Protein AF-0000000071117337 (afdb_homodimer)

Solvent-accessible surface area (backbone atoms only — not comparable to full-atom values): 12769 Å² total; per-residue (Å²): 41,59,41,57,85,82,22,36,22,47,80,56,26,22,33,33,73,52,87,62,65,35,29,53,66,58,40,34,53,53,20,45,76,66,76,29,32,30,30,74,79,90,46,70,68,53,49,51,50,52,44,43,54,42,64,72,42,52,24,33,37,19,36,32,34,57,93,95,53,68,64,35,33,73,88,65,53,78,61,79,63,91,61,72,70,41,77,58,60,37,28,29,27,40,36,76,90,43,38,33,32,30,63,53,82,48,67,34,22,33,29,25,26,35,77,43,60,33,44,63,80,125,41,57,39,56,87,80,23,37,22,47,80,56,25,22,34,35,73,51,88,60,67,36,29,51,66,57,40,34,52,54,20,45,75,67,76,28,33,31,30,72,80,90,48,69,68,53,50,50,49,52,43,44,53,43,65,71,44,54,25,33,36,21,35,34,35,56,92,96,52,68,65,35,33,75,87,66,52,78,61,81,64,88,61,71,71,42,76,58,60,38,29,29,27,40,36,76,90,44,36,32,30,29,62,54,82,47,71,34,22,32,28,25,26,32,78,44,61,32,45,63,77,126

Secondary structure (DSSP, 8-state):
--PPTTEEEETTEEEEE-SS-B-HHHHHHHHHHTT-EE----SHHHHHHHHHHTTT--EEEEEE--TTS--EETTS-B---SSPEESSSSEEEEETTEEEEE-TTS-BEEEEEEE---B---/--PPTTEEEETTEEEEE-SS-B-HHHHHHHHHHTT-EE----SHHHHHHHHHHTTT--EEEEEE--TTS--EETTS-----SSPEESSSSEEEEETTEEEEE-TTS-BEEEEEEE---B---

Structure (mmCIF, N/CA/C/O backbone):
data_AF-0000000071117337-model_v1
#
loop_
_entity.id
_entity.type
_entity.pdbx_description
1 polymer 'C-type lectin domain family 2 member D-like'
#
loop_
_atom_site.group_PDB
_atom_site.id
_atom_site.type_symbol
_atom_site.label_atom_id
_atom_site.label_alt_id
_atom_site.label_comp_id
_atom_site.label_asym_id
_atom_site.label_entity_id
_atom_site.label_seq_id
_atom_site.pdbx_PDB_ins_code
_atom_site.Cartn_x
_atom_site.Cartn_y
_atom_site.Cartn_z
_atom_site.occupancy
_atom_site.B_iso_or_equiv
_atom_site.auth_seq_id
_atom_site.auth_comp_id
_atom_site.auth_asym_id
_atom_site.auth_atom_id
_atom_site.pdbx_PDB_model_num
ATOM 1 N N . MET A 1 1 ? 17.781 3.652 0.15 1 51.59 1 MET A N 1
ATOM 2 C CA . MET A 1 1 ? 17.219 2.514 0.865 1 51.59 1 MET A CA 1
ATOM 3 C C . MET A 1 1 ? 15.703 2.441 0.664 1 51.59 1 MET A C 1
ATOM 5 O O . MET A 1 1 ? 15.047 3.471 0.509 1 51.59 1 MET A O 1
ATOM 9 N N . SER A 1 2 ? 15.203 1.218 0.322 1 73.94 2 SER A N 1
ATOM 10 C CA . SER A 1 2 ? 13.789 0.881 0.4 1 73.94 2 SER A CA 1
ATOM 11 C C . SER A 1 2 ? 13.141 1.494 1.639 1 73.94 2 SER A C 1
ATOM 13 O O . SER A 1 2 ? 13.836 1.938 2.555 1 73.94 2 SER A O 1
ATOM 15 N N . CYS A 1 3 ? 11.906 1.82 1.639 1 88.5 3 CYS A N 1
ATOM 16 C CA . CYS A 1 3 ? 11.195 2.355 2.795 1 88.5 3 CYS A CA 1
ATOM 17 C C . CYS A 1 3 ? 11.414 1.478 4.023 1 88.5 3 CYS A C 1
ATOM 19 O O . CYS A 1 3 ? 11.547 0.258 3.904 1 88.5 3 CYS A O 1
ATOM 21 N N . LEU A 1 4 ? 11.703 2.119 5.156 1 88.38 4 LEU A N 1
ATOM 22 C CA . LEU A 1 4 ? 11.875 1.423 6.426 1 88.38 4 LEU A CA 1
ATOM 23 C C . LEU A 1 4 ? 10.719 0.458 6.676 1 88.38 4 LEU A C 1
ATOM 25 O O . LEU A 1 4 ? 9.641 0.613 6.102 1 88.38 4 LEU A O 1
ATOM 29 N N . ASP A 1 5 ? 11.031 -0.463 7.574 1 89.44 5 ASP A N 1
ATOM 30 C CA . ASP A 1 5 ? 9.977 -1.396 7.949 1 89.44 5 ASP A CA 1
ATOM 31 C C . ASP A 1 5 ? 8.727 -0.652 8.43 1 89.44 5 ASP A C 1
ATOM 33 O O . ASP A 1 5 ? 8.828 0.293 9.211 1 89.44 5 ASP A O 1
ATOM 37 N N . GLY A 1 6 ? 7.617 -1.046 7.898 1 92.31 6 GLY A N 1
ATOM 38 C CA . GLY A 1 6 ? 6.363 -0.433 8.297 1 92.31 6 GLY A CA 1
ATOM 39 C C . GLY A 1 6 ? 5.934 0.701 7.387 1 92.31 6 GLY A C 1
ATOM 40 O O . GLY A 1 6 ? 4.812 1.201 7.496 1 92.31 6 GLY A O 1
ATOM 41 N N . TRP A 1 7 ? 6.875 1.077 6.562 1 95.81 7 TRP A N 1
ATOM 42 C CA . TRP A 1 7 ? 6.57 2.105 5.574 1 95.81 7 TRP A CA 1
ATOM 43 C C . TRP A 1 7 ? 6.312 1.484 4.207 1 95.81 7 TRP A C 1
ATOM 45 O O . TRP A 1 7 ? 6.867 0.433 3.879 1 95.81 7 TRP A O 1
ATOM 55 N N . ILE A 1 8 ? 5.523 2.164 3.475 1 96.19 8 ILE A N 1
ATOM 56 C CA . ILE A 1 8 ? 5.156 1.69 2.146 1 96.19 8 ILE A CA 1
ATOM 57 C C . ILE A 1 8 ? 5.719 2.635 1.087 1 96.19 8 ILE A C 1
ATOM 59 O O . ILE A 1 8 ? 5.543 3.854 1.177 1 96.19 8 ILE A O 1
ATOM 63 N N . GLY A 1 9 ? 6.371 2.055 0.098 1 94.88 9 GLY A N 1
ATOM 64 C CA . GLY A 1 9 ? 6.949 2.865 -0.965 1 94.88 9 GLY A CA 1
ATOM 65 C C . GLY A 1 9 ? 6.023 3.033 -2.154 1 94.88 9 GLY A C 1
ATOM 66 O O . GLY A 1 9 ? 5.434 2.061 -2.633 1 94.88 9 GLY A O 1
ATOM 67 N N . TYR A 1 10 ? 5.875 4.27 -2.592 1 94.94 10 TYR A N 1
ATOM 68 C CA . TYR A 1 10 ? 5.062 4.551 -3.77 1 94.94 10 TYR A CA 1
ATOM 69 C C . TYR A 1 10 ? 5.535 5.824 -4.469 1 94.94 10 TYR A C 1
ATOM 71 O O . TYR A 1 10 ? 5.609 6.887 -3.85 1 94.94 10 TYR A O 1
ATOM 79 N N . LEU A 1 11 ? 5.914 5.703 -5.672 1 92.94 11 LEU A N 1
ATOM 80 C CA . LEU A 1 11 ? 6.293 6.824 -6.523 1 92.94 11 LEU A CA 1
ATOM 81 C C . LEU A 1 11 ? 7.387 7.66 -5.867 1 92.94 11 LEU A C 1
ATOM 83 O O . LEU A 1 11 ? 7.281 8.891 -5.809 1 92.94 11 LEU A O 1
ATOM 87 N N . GLY A 1 12 ? 8.336 6.945 -5.336 1 89.62 12 GLY A N 1
ATOM 88 C CA . GLY A 1 12 ? 9.531 7.594 -4.82 1 89.62 12 GLY A CA 1
ATOM 89 C C . GLY A 1 12 ? 9.359 8.141 -3.418 1 89.62 12 GLY A C 1
ATOM 90 O O . GLY A 1 12 ? 10.234 8.844 -2.908 1 89.62 12 GLY A O 1
ATOM 91 N N . LYS A 1 13 ? 8.258 7.836 -2.768 1 93.69 13 LYS A N 1
ATOM 92 C CA . LYS A 1 13 ? 7.992 8.258 -1.396 1 93.69 13 LYS A CA 1
ATOM 93 C C . LYS A 1 13 ? 7.699 7.066 -0.495 1 93.69 13 LYS A C 1
ATOM 95 O O . LYS A 1 13 ? 7.32 5.996 -0.976 1 93.69 13 LYS A O 1
ATOM 100 N N . CYS A 1 14 ? 7.902 7.316 0.729 1 95.69 14 CYS A N 1
ATOM 101 C CA . CYS A 1 14 ? 7.516 6.359 1.758 1 95.69 14 CYS A CA 1
ATOM 102 C C . CYS A 1 14 ? 6.367 6.898 2.604 1 95.69 14 CYS A C 1
ATOM 104 O O . CYS A 1 14 ? 6.363 8.07 2.977 1 95.69 14 CYS A O 1
ATOM 106 N N . PHE A 1 15 ? 5.426 6.012 2.871 1 97.56 15 PHE A N 1
ATOM 107 C CA . PHE A 1 15 ? 4.25 6.406 3.633 1 97.56 15 PHE A CA 1
ATOM 108 C C . PHE A 1 15 ? 4.062 5.508 4.848 1 97.56 15 PHE A C 1
ATOM 110 O O . PHE A 1 15 ? 4.27 4.293 4.766 1 97.56 15 PHE A O 1
ATOM 117 N N . TYR A 1 16 ? 3.729 6.109 5.93 1 98.31 16 TYR A N 1
ATOM 118 C CA . TYR A 1 16 ? 3.393 5.398 7.156 1 98.31 16 TYR A CA 1
ATOM 119 C C . TYR A 1 16 ? 1.928 5.605 7.523 1 98.31 16 TYR A C 1
ATOM 121 O O . TYR A 1 16 ? 1.438 6.738 7.531 1 98.31 16 TYR A O 1
ATOM 129 N N . PHE A 1 17 ? 1.227 4.531 7.754 1 98.62 17 PHE A N 1
ATOM 130 C CA . PHE A 1 17 ? -0.163 4.578 8.195 1 98.62 17 PHE A CA 1
ATOM 131 C C . PHE A 1 17 ? -0.281 4.184 9.664 1 98.62 17 PHE A C 1
ATOM 133 O O . PHE A 1 17 ? 0.011 3.041 10.031 1 98.62 17 PHE A O 1
ATOM 140 N N . SER A 1 18 ? -0.792 5.078 10.445 1 98.56 18 SER A N 1
ATOM 141 C CA . SER A 1 18 ? -0.884 4.809 11.883 1 98.56 18 SER A CA 1
ATOM 142 C C . SER A 1 18 ? -2.037 3.859 12.195 1 98.56 18 SER A C 1
ATOM 144 O O . SER A 1 18 ? -3.002 3.777 11.43 1 98.56 18 SER A O 1
ATOM 146 N N . GLU A 1 19 ? -1.886 3.141 13.273 1 97.19 19 GLU A N 1
ATOM 147 C CA . GLU A 1 19 ? -3.008 2.361 13.789 1 97.19 19 GLU A CA 1
ATOM 148 C C . GLU A 1 19 ? -3.701 3.086 14.938 1 97.19 19 GLU A C 1
ATOM 150 O O . GLU A 1 19 ? -4.922 2.99 15.094 1 97.19 19 GLU A O 1
ATOM 155 N N . SER A 1 20 ? -2.895 3.879 15.695 1 97.88 20 SER A N 1
ATOM 156 C CA . SER A 1 20 ? -3.445 4.668 16.797 1 97.88 20 SER A CA 1
ATOM 157 C C . SER A 1 20 ? -3.971 6.012 16.297 1 97.88 20 SER A C 1
ATOM 159 O O . SER A 1 20 ? -3.791 6.359 15.125 1 97.88 20 SER A O 1
ATOM 161 N N . THR A 1 21 ? -4.699 6.773 17.156 1 98.62 21 THR A N 1
ATOM 162 C CA . THR A 1 21 ? -5.285 8.062 16.797 1 98.62 21 THR A CA 1
ATOM 163 C C . THR A 1 21 ? -4.648 9.195 17.578 1 98.62 21 THR A C 1
ATOM 165 O O . THR A 1 21 ? -4.234 9 18.734 1 98.62 21 THR A O 1
ATOM 168 N N . ARG A 1 22 ? -4.5 10.312 16.984 1 98.62 22 ARG A N 1
ATOM 169 C CA . ARG A 1 22 ? -3.967 11.523 17.594 1 98.62 22 ARG A CA 1
ATOM 170 C C . ARG A 1 22 ? -4.598 12.766 16.969 1 98.62 22 ARG A C 1
ATOM 172 O O . ARG A 1 22 ? -5.355 12.672 16 1 98.62 22 ARG A O 1
ATOM 179 N N . THR A 1 23 ? -4.301 13.906 17.625 1 98.75 23 THR A N 1
ATOM 180 C CA . THR A 1 23 ? -4.652 15.172 16.984 1 98.75 23 THR A CA 1
ATOM 181 C C . THR A 1 23 ? -3.758 15.453 15.781 1 98.75 23 THR A C 1
ATOM 183 O O . THR A 1 23 ? -2.723 14.805 15.609 1 98.75 23 THR A O 1
ATOM 186 N N . TRP A 1 24 ? -4.145 16.375 15.07 1 98.69 24 TRP A N 1
ATOM 187 C CA . TRP A 1 24 ? -3.354 16.734 13.898 1 98.69 24 TRP A CA 1
ATOM 188 C C . TRP A 1 24 ? -1.938 17.141 14.297 1 98.69 24 TRP A C 1
ATOM 190 O O . TRP A 1 24 ? -0.963 16.656 13.711 1 98.69 24 TRP A O 1
ATOM 200 N N . THR A 1 25 ? -1.855 17.984 15.32 1 98.44 25 THR A N 1
ATOM 201 C CA . THR A 1 25 ? -0.562 18.484 15.773 1 98.44 25 THR A CA 1
ATOM 202 C C . THR A 1 25 ? 0.292 17.359 16.344 1 98.44 25 THR A C 1
ATOM 204 O O . THR A 1 25 ? 1.481 17.25 16.031 1 98.44 25 THR A O 1
ATOM 207 N N . ALA A 1 26 ? -0.288 16.531 17.094 1 98.81 26 ALA A N 1
ATOM 208 C CA . ALA A 1 26 ? 0.436 15.391 17.656 1 98.81 26 ALA A CA 1
ATOM 209 C C . ALA A 1 26 ? 0.894 14.43 16.562 1 98.81 26 ALA A C 1
ATOM 211 O O . ALA A 1 26 ? 1.961 13.82 16.672 1 98.81 26 ALA A O 1
ATOM 212 N N . SER A 1 27 ? 0.081 14.266 15.578 1 98.81 27 SER A N 1
ATOM 213 C CA . SER A 1 27 ? 0.422 13.414 14.438 1 98.81 27 SER A CA 1
ATOM 214 C C . SER A 1 27 ? 1.636 13.961 13.695 1 98.81 27 SER A C 1
ATOM 216 O O . SER A 1 27 ? 2.535 13.203 13.328 1 98.81 27 SER A O 1
ATOM 218 N N . GLN A 1 28 ? 1.628 15.289 13.547 1 98.62 28 GLN A N 1
ATOM 219 C CA . GLN A 1 28 ? 2.787 15.906 12.906 1 98.62 28 GLN A CA 1
ATOM 220 C C . GLN A 1 28 ? 4.047 15.711 13.75 1 98.62 28 GLN A C 1
ATOM 222 O O . GLN A 1 28 ? 5.129 15.484 13.211 1 98.62 28 GLN A O 1
ATOM 227 N N . ASN A 1 29 ? 3.916 15.859 15.008 1 98.81 29 ASN A N 1
ATOM 228 C CA . ASN A 1 29 ? 5.059 15.633 15.883 1 98.81 29 ASN A CA 1
ATOM 229 C C . ASN A 1 29 ? 5.609 14.211 15.734 1 98.81 29 ASN A C 1
ATOM 231 O O . ASN A 1 29 ? 6.824 14.016 15.719 1 98.81 29 ASN A O 1
ATOM 235 N N . PHE A 1 30 ? 4.789 13.25 15.602 1 98.75 30 PHE A N 1
ATOM 236 C CA . PHE A 1 30 ? 5.215 11.875 15.375 1 98.75 30 PHE A CA 1
ATOM 237 C C . PHE A 1 30 ? 5.988 11.758 14.07 1 98.75 30 PHE A C 1
ATOM 239 O O . PHE A 1 30 ? 7.086 11.188 14.039 1 98.75 30 PHE A O 1
ATOM 246 N N . CYS A 1 31 ? 5.352 12.273 13 1 98.75 31 CYS A N 1
ATOM 247 C CA . CYS A 1 31 ? 5.996 12.188 11.695 1 98.75 31 CYS A CA 1
ATOM 248 C C . CYS A 1 31 ? 7.355 12.875 11.703 1 98.75 31 CYS A C 1
ATOM 250 O O . CYS A 1 31 ? 8.328 12.344 11.172 1 98.75 31 CYS A O 1
ATOM 252 N N . ALA A 1 32 ? 7.426 14.016 12.375 1 98.5 32 ALA A N 1
ATOM 253 C CA . ALA A 1 32 ? 8.672 14.766 12.461 1 98.5 32 ALA A CA 1
ATOM 254 C C . ALA A 1 32 ? 9.75 13.961 13.172 1 98.5 32 ALA A C 1
ATOM 256 O O . ALA A 1 32 ? 10.922 14 12.789 1 98.5 32 ALA A O 1
ATOM 257 N N . SER A 1 33 ? 9.383 13.227 14.133 1 98.25 33 SER A N 1
ATOM 258 C CA . SER A 1 33 ? 10.328 12.414 14.891 1 98.25 33 SER A CA 1
ATOM 259 C C . SER A 1 33 ? 10.875 11.266 14.039 1 98.25 33 SER A C 1
ATOM 261 O O . SER A 1 33 ? 11.867 10.641 14.398 1 98.25 33 SER A O 1
ATOM 263 N N . HIS A 1 34 ? 10.328 11.016 12.914 1 97.38 34 HIS A N 1
ATOM 264 C CA . HIS A 1 34 ? 10.773 10 11.969 1 97.38 34 HIS A CA 1
ATOM 265 C C . HIS A 1 34 ? 11.297 10.633 10.68 1 97.38 34 HIS A C 1
ATOM 267 O O . HIS A 1 34 ? 11.25 10.008 9.617 1 97.38 34 HIS A O 1
ATOM 273 N N . ALA A 1 35 ? 11.664 11.891 10.812 1 96.19 35 ALA A N 1
ATOM 274 C CA . ALA A 1 35 ? 12.219 12.641 9.688 1 96.19 35 ALA A CA 1
ATOM 275 C C . ALA A 1 35 ? 11.242 12.688 8.516 1 96.19 35 ALA A C 1
ATOM 277 O O . ALA A 1 35 ? 11.641 12.523 7.363 1 96.19 35 ALA A O 1
ATOM 278 N N . ALA A 1 36 ? 10 12.773 8.852 1 97.94 36 ALA A N 1
ATOM 279 C CA . ALA A 1 36 ? 8.914 12.836 7.887 1 97.94 36 ALA A CA 1
ATOM 280 C C . ALA A 1 36 ? 7.938 13.961 8.227 1 97.94 36 ALA A C 1
ATOM 282 O O . ALA A 1 36 ? 8.18 14.734 9.156 1 97.94 36 ALA A O 1
ATOM 283 N N . THR A 1 37 ? 6.953 14.156 7.457 1 98.56 37 THR A N 1
ATOM 284 C CA . THR A 1 37 ? 5.832 15.047 7.719 1 98.56 37 THR A CA 1
ATOM 285 C C . THR A 1 37 ? 4.504 14.305 7.574 1 98.56 37 THR A C 1
ATOM 287 O O . THR A 1 37 ? 4.465 13.195 7.039 1 98.56 37 THR A O 1
ATOM 290 N N . LEU A 1 38 ? 3.475 14.891 8.125 1 98.81 38 LEU A N 1
ATOM 291 C CA . LEU A 1 38 ? 2.178 14.422 7.645 1 98.81 38 LEU A CA 1
ATOM 292 C C . LEU A 1 38 ? 2.135 14.398 6.121 1 98.81 38 LEU A C 1
ATOM 294 O O . LEU A 1 38 ? 2.764 15.234 5.465 1 98.81 38 LEU A O 1
ATOM 298 N N . ALA A 1 39 ? 1.377 13.461 5.594 1 98.56 39 ALA A N 1
ATOM 299 C CA . ALA A 1 39 ? 1.466 13.086 4.188 1 98.56 39 ALA A CA 1
ATOM 300 C C . ALA A 1 39 ? 1.208 14.281 3.277 1 98.56 39 ALA A C 1
ATOM 302 O O . ALA A 1 39 ? 0.199 14.977 3.426 1 98.56 39 ALA A O 1
ATOM 303 N N . VAL A 1 40 ? 2.156 14.461 2.465 1 97.31 40 VAL A N 1
ATOM 304 C CA . VAL A 1 40 ? 2.061 15.438 1.386 1 97.31 40 VAL A CA 1
ATOM 305 C C . VAL A 1 40 ? 2.049 14.719 0.039 1 97.31 40 VAL A C 1
ATOM 307 O O . VAL A 1 40 ? 2.832 13.797 -0.185 1 97.31 40 VAL A O 1
ATOM 310 N N . PHE A 1 41 ? 1.177 15.023 -0.888 1 94.44 41 PHE A N 1
ATOM 311 C CA . PHE A 1 41 ? 1.071 14.43 -2.215 1 94.44 41 PHE A CA 1
ATOM 312 C C . PHE A 1 41 ? 0.568 15.453 -3.229 1 94.44 41 PHE A C 1
ATOM 314 O O . PHE A 1 41 ? -0.146 16.391 -2.869 1 94.44 41 PHE A O 1
ATOM 321 N N . ASN A 1 42 ? 0.955 15.211 -4.414 1 89.44 42 ASN A N 1
ATOM 322 C CA . ASN A 1 42 ? 0.68 16.25 -5.395 1 89.44 42 ASN A CA 1
ATOM 323 C C . ASN A 1 42 ? 0.088 15.68 -6.68 1 89.44 42 ASN A C 1
ATOM 325 O O . ASN A 1 42 ? -0.065 16.391 -7.672 1 89.44 42 ASN A O 1
ATOM 329 N N . THR A 1 43 ? -0.227 14.352 -6.684 1 91.31 43 THR A N 1
ATOM 330 C CA . THR A 1 43 ? -0.801 13.75 -7.883 1 91.31 43 THR A CA 1
ATOM 331 C C . THR A 1 43 ? -2.039 12.93 -7.531 1 91.31 43 THR A C 1
ATOM 333 O O . THR A 1 43 ? -2.199 12.492 -6.387 1 91.31 43 THR A O 1
ATOM 336 N N . THR A 1 44 ? -2.84 12.734 -8.555 1 93.19 44 THR A N 1
ATOM 337 C CA . THR A 1 44 ? -4.023 11.898 -8.383 1 93.19 44 THR A CA 1
ATOM 338 C C . THR A 1 44 ? -3.631 10.453 -8.109 1 93.19 44 THR A C 1
ATOM 340 O O . THR A 1 44 ? -4.309 9.75 -7.355 1 93.19 44 THR A O 1
ATOM 343 N N . LYS A 1 45 ? -2.502 10.062 -8.656 1 94.44 45 LYS A N 1
ATOM 344 C CA . LYS A 1 45 ? -2.018 8.703 -8.43 1 94.44 45 LYS A CA 1
ATOM 345 C C . LYS A 1 45 ? -1.689 8.477 -6.961 1 94.44 45 LYS A C 1
ATOM 347 O O . LYS A 1 45 ? -2.066 7.453 -6.387 1 94.44 45 LYS A O 1
ATOM 352 N N . GLU A 1 46 ? -1.045 9.461 -6.359 1 95.19 46 GLU A N 1
ATOM 353 C CA . GLU A 1 46 ? -0.722 9.367 -4.938 1 95.19 46 GLU A CA 1
ATOM 354 C C . GLU A 1 46 ? -1.986 9.359 -4.086 1 95.19 46 GLU A C 1
ATOM 356 O O . GLU A 1 46 ? -2.1 8.562 -3.146 1 95.19 46 GLU A O 1
ATOM 361 N N . LEU A 1 47 ? -2.932 10.219 -4.457 1 95.44 47 LEU A N 1
ATOM 362 C CA . LEU A 1 47 ? -4.18 10.297 -3.707 1 95.44 47 LEU A CA 1
ATOM 363 C C . LEU A 1 47 ? -4.938 8.977 -3.773 1 95.44 47 LEU A C 1
ATOM 365 O O . LEU A 1 47 ? -5.441 8.492 -2.758 1 95.44 47 LEU A O 1
ATOM 369 N N . ASP A 1 48 ? -4.992 8.375 -4.949 1 94.94 48 ASP A N 1
ATOM 370 C CA . ASP A 1 48 ? -5.703 7.117 -5.133 1 94.94 48 ASP A CA 1
ATOM 371 C C . ASP A 1 48 ? -5.031 5.984 -4.355 1 94.94 48 ASP A C 1
ATOM 373 O O . ASP A 1 48 ? -5.711 5.145 -3.762 1 94.94 48 ASP A O 1
ATOM 377 N N . PHE A 1 49 ? -3.758 6 -4.328 1 95.88 49 PHE A N 1
ATOM 378 C CA . PHE A 1 49 ? -3.004 5.02 -3.557 1 95.88 49 PHE A CA 1
ATOM 379 C C . PHE A 1 49 ? -3.334 5.133 -2.072 1 95.88 49 PHE A C 1
ATOM 381 O O . PHE A 1 49 ? -3.613 4.125 -1.416 1 95.88 49 PHE A O 1
ATOM 388 N N . LEU A 1 50 ? -3.23 6.363 -1.586 1 97.56 50 LEU A N 1
ATOM 389 C CA . LEU A 1 50 ? -3.475 6.602 -0.167 1 97.56 50 LEU A CA 1
ATOM 390 C C . LEU A 1 50 ? -4.898 6.203 0.215 1 97.56 50 LEU A C 1
ATOM 392 O O . LEU A 1 50 ? -5.109 5.559 1.245 1 97.56 50 LEU A O 1
ATOM 396 N N . LYS A 1 51 ? -5.883 6.551 -0.635 1 96.38 51 LYS A N 1
ATOM 397 C CA . LYS A 1 51 ? -7.273 6.215 -0.345 1 96.38 51 LYS A CA 1
ATOM 398 C C . LYS A 1 51 ? -7.477 4.703 -0.306 1 96.38 51 LYS A C 1
ATOM 400 O O . LYS A 1 51 ? -8.156 4.184 0.582 1 96.38 51 LYS A O 1
ATOM 405 N N . ARG A 1 52 ? -6.891 4.074 -1.256 1 95.38 52 ARG A N 1
ATOM 406 C CA . ARG A 1 52 ? -7.07 2.631 -1.353 1 95.38 52 ARG A CA 1
ATOM 407 C C . ARG A 1 52 ? -6.473 1.922 -0.141 1 95.38 52 ARG A C 1
ATOM 409 O O . ARG A 1 52 ? -7.098 1.021 0.426 1 95.38 52 ARG A O 1
ATOM 416 N N . TYR A 1 53 ? -5.277 2.377 0.285 1 96.56 53 TYR A N 1
ATOM 417 C CA . TYR A 1 53 ? -4.613 1.689 1.388 1 96.56 53 TYR A CA 1
ATOM 418 C C . TYR A 1 53 ? -5.242 2.064 2.723 1 96.56 53 TYR A C 1
ATOM 420 O O . TYR A 1 53 ? -5.066 1.361 3.721 1 96.56 53 TYR A O 1
ATOM 428 N N . SER A 1 54 ? -5.953 3.148 2.822 1 96.38 54 SER A N 1
ATOM 429 C CA . SER A 1 54 ? -6.551 3.627 4.062 1 96.38 54 SER A CA 1
ATOM 430 C C . SER A 1 54 ? -7.68 2.711 4.523 1 96.38 54 SER A C 1
ATOM 432 O O . SER A 1 54 ? -8.125 2.795 5.668 1 96.38 54 SER A O 1
ATOM 434 N N . ASP A 1 55 ? -8.195 1.795 3.637 1 92.06 55 ASP A N 1
ATOM 435 C CA . ASP A 1 55 ? -9.227 0.81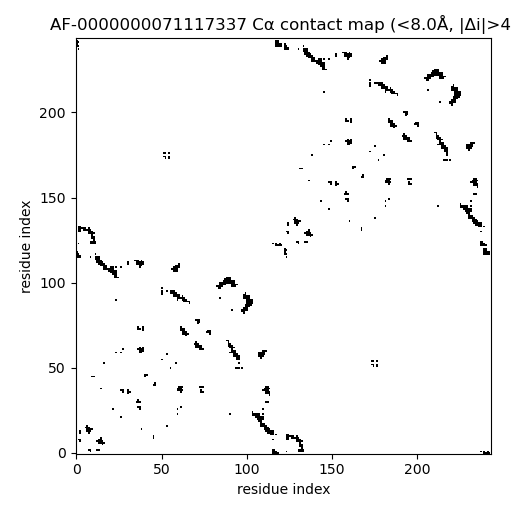7 3.975 1 92.06 55 ASP A CA 1
ATOM 436 C C . ASP A 1 55 ? -10.43 1.491 4.629 1 92.06 55 ASP A C 1
ATOM 438 O O . ASP A 1 55 ? -10.883 1.068 5.699 1 92.06 55 ASP A O 1
ATOM 442 N N . HIS A 1 56 ? -10.875 2.58 4.16 1 90.81 56 HIS A N 1
ATOM 443 C CA . HIS A 1 56 ? -12.078 3.312 4.539 1 90.81 56 HIS A CA 1
ATOM 444 C C . HIS A 1 56 ? -11.898 4 5.891 1 90.81 56 HIS A C 1
ATOM 446 O O . HIS A 1 56 ? -12.875 4.473 6.484 1 90.81 56 HIS A O 1
ATOM 452 N N . SER A 1 57 ? -10.68 4.043 6.43 1 95.81 57 SER A N 1
ATOM 453 C CA . SER A 1 57 ? -10.406 4.781 7.66 1 95.81 57 SER A CA 1
ATOM 454 C C . SER A 1 57 ? -10.062 6.238 7.363 1 95.81 57 SER A C 1
ATOM 456 O O . SER A 1 57 ? -9.797 6.598 6.215 1 95.81 57 SER A O 1
ATOM 458 N N . GLN A 1 58 ? -10.219 7.035 8.422 1 97.62 58 GLN A N 1
ATOM 459 C CA . GLN A 1 58 ? -9.914 8.461 8.289 1 97.62 58 GLN A CA 1
ATOM 460 C C . GLN A 1 58 ? -8.508 8.766 8.781 1 97.62 58 GLN A C 1
ATOM 462 O O . GLN A 1 58 ? -8.117 8.344 9.875 1 97.62 58 GLN A O 1
ATOM 467 N N . TYR A 1 59 ? -7.715 9.531 7.988 1 98.75 59 TYR A N 1
ATOM 468 C CA . TYR A 1 59 ? -6.32 9.805 8.312 1 98.75 59 TYR A CA 1
ATOM 469 C C . TYR A 1 59 ? -6.012 11.289 8.172 1 98.75 59 TYR A C 1
ATOM 471 O O . TYR A 1 59 ? -6.277 11.883 7.125 1 98.75 59 TYR A O 1
ATOM 479 N N . TRP A 1 60 ? -5.449 11.812 9.219 1 98.75 60 TRP A N 1
ATOM 480 C CA . TRP A 1 60 ? -4.879 13.148 9.055 1 98.75 60 TRP A CA 1
ATOM 481 C C . TRP A 1 60 ? -3.842 13.164 7.938 1 98.75 60 TRP A C 1
ATOM 483 O O . TRP A 1 60 ? -3.059 12.227 7.797 1 98.75 60 TRP A O 1
ATOM 493 N N . ILE A 1 61 ? -3.822 14.227 7.184 1 98.69 61 ILE A N 1
ATOM 494 C CA . ILE A 1 61 ? -2.793 14.469 6.18 1 98.69 61 ILE A CA 1
ATOM 495 C C . ILE A 1 61 ? -2.174 15.844 6.398 1 98.69 61 ILE A C 1
ATOM 497 O O . ILE A 1 61 ? -2.643 16.625 7.238 1 98.69 61 ILE A O 1
ATOM 501 N N . GLY A 1 62 ? -1.113 16.188 5.656 1 98.44 62 GLY A N 1
ATOM 502 C CA . GLY A 1 62 ? -0.328 17.391 5.902 1 98.44 62 GLY A CA 1
ATOM 503 C C . GLY A 1 62 ? -0.919 18.641 5.262 1 98.44 62 GLY A C 1
ATOM 504 O O . GLY A 1 62 ? -0.193 19.453 4.688 1 98.44 62 GLY A O 1
ATOM 505 N N . LEU A 1 63 ? -2.158 18.734 5.348 1 97.44 63 LEU A N 1
ATOM 506 C CA . LEU A 1 63 ? -2.859 19.891 4.801 1 97.44 63 LEU A CA 1
ATOM 507 C C . LEU A 1 63 ? -3.615 20.641 5.895 1 97.44 63 LEU A C 1
ATOM 509 O O . LEU A 1 63 ? -4.367 20.031 6.66 1 97.44 63 LEU A O 1
ATOM 513 N N . SER A 1 64 ? -3.34 21.953 5.984 1 97.06 64 SER A N 1
ATOM 514 C CA . SER A 1 64 ? -4.008 22.781 6.984 1 97.06 64 SER A CA 1
ATOM 515 C C . SER A 1 64 ? -4.145 24.219 6.512 1 97.06 64 SER A C 1
ATOM 517 O O . SER A 1 64 ? -3.635 24.578 5.449 1 97.06 64 SER A O 1
ATOM 519 N N . ARG A 1 65 ? -4.887 24.922 7.273 1 95.5 65 ARG A N 1
ATOM 520 C CA . ARG A 1 65 ? -5.035 26.344 6.992 1 95.5 65 ARG A CA 1
ATOM 521 C C . ARG A 1 65 ? -5.289 27.125 8.273 1 95.5 65 ARG A C 1
ATOM 523 O O . ARG A 1 65 ? -5.68 26.562 9.289 1 95.5 65 ARG A O 1
ATOM 530 N N . GLU A 1 66 ? -4.941 28.406 8.219 1 93.06 66 GLU A N 1
ATOM 531 C CA . GLU A 1 66 ? -5.438 29.328 9.227 1 93.06 66 GLU A CA 1
ATOM 532 C C . GLU A 1 66 ? -6.871 29.766 8.93 1 93.06 66 GLU A C 1
ATOM 534 O O . GLU A 1 66 ? -7.309 29.719 7.777 1 93.06 66 GLU A O 1
ATOM 539 N N . ALA A 1 67 ? -7.617 30.094 9.969 1 89 67 ALA A N 1
ATOM 540 C CA . ALA A 1 67 ? -9.008 30.531 9.789 1 89 67 ALA A CA 1
ATOM 541 C C . ALA A 1 67 ? -9.117 31.594 8.703 1 89 67 ALA A C 1
ATOM 543 O O . ALA A 1 67 ? -8.438 32.625 8.766 1 89 67 ALA A O 1
ATOM 544 N N . GL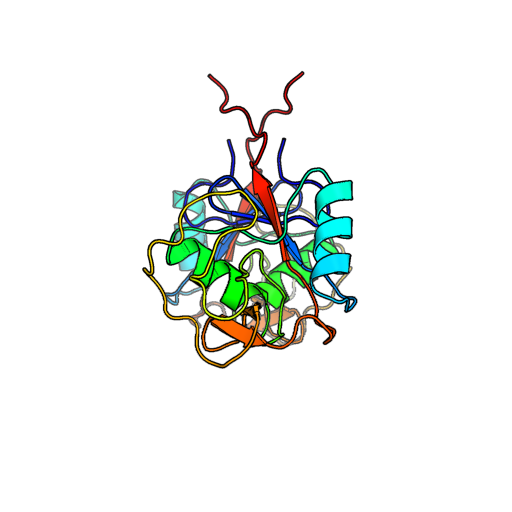Y A 1 68 ? -9.961 31.25 7.711 1 88 68 GLY A N 1
ATOM 545 C CA . GLY A 1 68 ? -10.219 32.219 6.66 1 88 68 GLY A CA 1
ATOM 546 C C . GLY A 1 68 ? -9.133 32.25 5.598 1 88 68 GLY A C 1
ATOM 547 O O . GLY A 1 68 ? -9.172 33.094 4.684 1 88 68 GLY A O 1
ATOM 548 N N . GLN A 1 69 ? -8.117 31.453 5.66 1 92.06 69 GLN A N 1
ATOM 549 C CA . GLN A 1 69 ? -7.008 31.422 4.711 1 92.06 69 GLN A CA 1
ATOM 550 C C . GLN A 1 69 ? -7.055 30.172 3.836 1 92.06 69 GLN A C 1
ATOM 552 O O . GLN A 1 69 ? -7.898 29.297 4.039 1 92.06 69 GLN A O 1
ATOM 557 N N . SER A 1 70 ? -6.207 30.156 2.885 1 91.94 70 SER A N 1
ATOM 558 C CA . SER A 1 70 ? -6.156 29.031 1.955 1 91.94 70 SER A CA 1
ATOM 559 C C . SER A 1 70 ? -5.426 27.844 2.562 1 91.94 70 SER A C 1
ATOM 561 O O . SER A 1 70 ? -4.645 28 3.504 1 91.94 70 SER A O 1
ATOM 563 N N . TRP A 1 71 ? -5.695 26.734 2.004 1 95.25 71 TRP A N 1
ATOM 564 C CA . TRP A 1 71 ? -5.027 25.516 2.426 1 95.25 71 TRP A CA 1
ATOM 565 C C . TRP A 1 71 ? -3.549 25.547 2.053 1 95.25 71 TRP A C 1
ATOM 567 O O . TRP A 1 71 ? -3.178 26.047 0.994 1 95.25 71 TRP A O 1
ATOM 577 N N . LYS A 1 72 ? -2.742 24.938 2.914 1 94.75 72 LYS A N 1
ATOM 578 C CA . LYS A 1 72 ? -1.306 24.844 2.67 1 94.75 72 LYS A CA 1
ATOM 579 C C . LYS A 1 72 ? -0.763 23.484 3.092 1 94.75 72 LYS A C 1
ATOM 581 O O . LYS A 1 72 ? -1.164 22.938 4.125 1 94.75 72 LYS A O 1
ATOM 586 N N . TRP A 1 73 ? 0.175 23.094 2.289 1 96.81 73 TRP A N 1
ATOM 587 C CA . TRP A 1 73 ? 0.87 21.875 2.68 1 96.81 73 TRP A CA 1
ATOM 588 C C . TRP A 1 73 ? 1.896 22.156 3.771 1 96.81 73 TRP A C 1
ATOM 590 O O . TRP A 1 73 ? 2.576 23.188 3.74 1 96.81 73 TRP A O 1
ATOM 600 N N . ILE A 1 74 ? 2.074 21.234 4.617 1 96.94 74 ILE A N 1
ATOM 601 C CA . ILE A 1 74 ? 2.932 21.406 5.785 1 96.94 74 ILE A CA 1
ATOM 602 C C . ILE A 1 74 ? 4.387 21.547 5.344 1 96.94 74 ILE A C 1
ATOM 604 O O . ILE A 1 74 ? 5.215 22.109 6.062 1 96.94 74 ILE A O 1
ATOM 608 N N . ASP A 1 75 ? 4.711 20.969 4.25 1 93.88 75 ASP A N 1
ATOM 609 C CA . ASP A 1 75 ? 6.098 21.047 3.799 1 93.88 75 ASP A CA 1
ATOM 610 C C . ASP A 1 75 ? 6.352 22.344 3.027 1 93.88 75 ASP A C 1
ATOM 612 O O . ASP A 1 75 ? 7.453 22.562 2.514 1 93.88 75 ASP A O 1
ATOM 616 N N . GLY A 1 76 ? 5.34 23.141 2.846 1 91.19 76 GLY A N 1
ATOM 617 C CA . GLY A 1 76 ? 5.52 24.453 2.236 1 91.19 76 GLY A CA 1
ATOM 618 C C . GLY A 1 76 ? 5.129 24.484 0.771 1 91.19 76 GLY A C 1
ATOM 619 O O . GLY A 1 76 ? 5.078 25.562 0.162 1 91.19 76 GLY A O 1
ATOM 620 N N . THR A 1 77 ? 4.914 23.297 0.215 1 88.5 77 THR A N 1
ATOM 621 C CA . THR A 1 77 ? 4.496 23.297 -1.182 1 88.5 77 THR A CA 1
ATOM 622 C C . THR A 1 77 ? 3.1 23.891 -1.331 1 88.5 77 THR A C 1
ATOM 624 O O . THR A 1 77 ? 2.312 23.891 -0.383 1 88.5 77 THR A O 1
ATOM 627 N N . ILE A 1 78 ? 2.861 24.5 -2.453 1 84.31 78 ILE A N 1
ATOM 628 C CA . ILE A 1 78 ? 1.615 25.219 -2.697 1 84.31 78 ILE A CA 1
ATOM 629 C C . ILE A 1 78 ? 0.499 24.219 -3.002 1 84.31 78 ILE A C 1
ATOM 631 O O . ILE A 1 78 ? 0.691 23.281 -3.779 1 84.31 78 ILE A O 1
ATOM 635 N N . TYR A 1 79 ? -0.549 24.406 -2.33 1 87.25 79 TYR A N 1
ATOM 636 C CA . TYR A 1 79 ? -1.763 23.672 -2.67 1 87.25 79 TYR A CA 1
ATOM 637 C C . TYR A 1 79 ? -2.363 24.188 -3.975 1 87.25 79 TYR A C 1
ATOM 639 O O . TYR A 1 79 ? -2.863 25.312 -4.039 1 87.25 79 TYR A O 1
ATOM 647 N N . SER A 1 80 ? -2.275 23.344 -4.992 1 83.19 80 SER A N 1
ATOM 648 C CA . SER A 1 80 ? -2.678 23.781 -6.324 1 83.19 80 SER A CA 1
ATOM 649 C C . SER A 1 80 ? -4.18 23.609 -6.535 1 83.19 80 SER A C 1
ATOM 651 O O . SER A 1 80 ? -4.723 24.047 -7.559 1 83.19 80 SER A O 1
ATOM 653 N N . GLY A 1 81 ? -4.805 23.109 -5.719 1 81.44 81 GLY A N 1
ATOM 654 C CA . GLY A 1 81 ? -6.25 22.984 -5.805 1 81.44 81 GLY A CA 1
ATOM 655 C C . GLY A 1 81 ? -6.699 21.906 -6.777 1 81.44 81 GLY A C 1
ATOM 656 O O . GLY A 1 81 ? -7.805 21.984 -7.32 1 81.44 81 GLY A O 1
ATOM 657 N N . TRP A 1 82 ? -5.789 21.031 -7.133 1 84.25 82 TRP A N 1
ATOM 658 C CA . TRP A 1 82 ? -6.148 19.984 -8.086 1 84.25 82 TRP A CA 1
ATOM 659 C C . TRP A 1 82 ? -7.168 19.031 -7.477 1 84.25 82 TRP A C 1
ATOM 661 O O . TRP A 1 82 ? -7.785 18.234 -8.195 1 84.25 82 TRP A O 1
ATOM 671 N N . PHE A 1 83 ? -7.398 19.141 -6.18 1 87.94 83 PHE A N 1
ATOM 672 C CA . PHE A 1 83 ? -8.5 18.469 -5.504 1 87.94 83 PHE A CA 1
ATOM 673 C C . PHE A 1 83 ? -9.242 19.422 -4.578 1 87.94 83 PHE A C 1
ATOM 675 O O . PHE A 1 83 ? -8.688 20.438 -4.16 1 87.94 83 PHE A O 1
ATOM 682 N N . GLN A 1 84 ? -10.461 19.062 -4.309 1 90.56 84 GLN A N 1
ATOM 683 C CA . GLN A 1 84 ? -11.273 19.891 -3.426 1 90.56 84 GLN A CA 1
ATOM 684 C C . GLN A 1 84 ? -11.258 19.359 -1.998 1 90.56 84 GLN A C 1
ATOM 686 O O . GLN A 1 84 ? -11.336 18.141 -1.784 1 90.56 84 GLN A O 1
ATOM 691 N N . VAL A 1 85 ? -11.055 20.281 -1.097 1 93.75 85 VAL A N 1
ATOM 692 C CA . VAL A 1 85 ? -11.242 19.938 0.309 1 93.75 85 VAL A CA 1
ATOM 693 C C . VAL A 1 85 ? -12.648 20.344 0.756 1 93.75 85 VAL A C 1
ATOM 695 O O . VAL A 1 85 ? -13.023 21.516 0.65 1 93.75 85 VAL A O 1
ATOM 698 N N . ILE A 1 86 ? -13.375 19.438 1.169 1 93.25 86 ILE A N 1
ATOM 699 C CA . ILE A 1 86 ? -14.758 19.703 1.546 1 93.25 86 ILE A CA 1
ATOM 700 C C . ILE A 1 86 ? -14.859 19.875 3.059 1 93.25 86 ILE A C 1
ATOM 702 O O . ILE A 1 86 ? -14.062 19.297 3.811 1 93.25 86 ILE A O 1
ATOM 706 N N . GLY A 1 87 ? -15.859 20.578 3.461 1 88.94 87 GLY A N 1
ATOM 707 C CA . GLY A 1 87 ? -16.109 20.734 4.887 1 88.94 87 GLY A CA 1
ATOM 708 C C . GLY A 1 87 ? -15.461 21.969 5.477 1 88.94 87 GLY A C 1
ATOM 709 O O . GLY A 1 87 ? -14.844 22.766 4.754 1 88.94 87 GLY A O 1
ATOM 710 N N . ILE A 1 88 ? -15.742 22 6.758 1 89.44 88 ILE A N 1
ATOM 711 C CA . ILE A 1 88 ? -15.242 23.156 7.488 1 89.44 88 ILE A CA 1
ATOM 712 C C . ILE A 1 88 ? -14.094 22.734 8.406 1 89.44 88 ILE A C 1
ATOM 714 O O . ILE A 1 88 ? -13.867 21.531 8.609 1 89.44 88 ILE A O 1
ATOM 718 N N . GLY A 1 89 ? -13.227 23.531 8.789 1 94.5 89 GLY A N 1
ATOM 719 C CA . GLY A 1 89 ? -12.141 23.234 9.711 1 94.5 89 GLY A CA 1
ATOM 720 C C . GLY A 1 89 ? -10.781 23.641 9.18 1 94.5 89 GLY A C 1
ATOM 721 O O . GLY A 1 89 ? -10.664 24.125 8.055 1 94.5 89 GLY A O 1
ATOM 722 N N . GLU A 1 90 ? -9.859 23.406 10.031 1 97.44 90 GLU A N 1
ATOM 723 C CA . GLU A 1 90 ? -8.555 23.984 9.719 1 97.44 90 GLU A CA 1
ATOM 724 C C . GLU A 1 90 ? -7.527 22.906 9.406 1 97.44 90 GLU A C 1
ATOM 726 O O . GLU A 1 90 ? -6.438 23.203 8.914 1 97.44 90 GLU A O 1
ATOM 731 N N . CYS A 1 91 ? -7.922 21.672 9.695 1 98.19 91 CYS A N 1
ATOM 732 C CA . CYS A 1 91 ? -7.047 20.531 9.422 1 98.19 91 CYS A CA 1
ATOM 733 C C . CYS A 1 91 ? -7.738 19.516 8.508 1 98.19 91 CYS A C 1
ATOM 735 O O . CYS A 1 91 ? -8.945 19.281 8.633 1 98.19 91 CYS A O 1
ATOM 737 N N . ALA A 1 92 ? -6.953 18.938 7.629 1 97.88 92 ALA A N 1
ATOM 738 C CA . ALA A 1 92 ? -7.555 18.078 6.617 1 97.88 92 ALA A CA 1
ATOM 739 C C . ALA A 1 92 ? -7.262 16.609 6.902 1 97.88 92 ALA A C 1
ATOM 741 O O . ALA A 1 92 ? -6.203 16.281 7.445 1 97.88 92 ALA A O 1
ATOM 742 N N . TYR A 1 93 ? -8.141 15.844 6.613 1 98.19 93 TYR A N 1
ATOM 743 C CA . TYR A 1 93 ? -7.973 14.398 6.727 1 98.19 93 TYR A CA 1
ATOM 744 C C . TYR A 1 93 ? -8.492 13.688 5.484 1 98.19 93 TYR A C 1
ATOM 746 O O . TYR A 1 93 ? -9.344 14.219 4.766 1 98.19 93 TYR A O 1
ATOM 754 N N . LEU A 1 94 ? -7.887 12.594 5.207 1 97.94 94 LEU A N 1
ATOM 755 C CA . LEU A 1 94 ? -8.281 11.727 4.102 1 97.94 94 LEU A CA 1
ATOM 756 C C . LEU A 1 94 ? -9.492 10.875 4.48 1 97.94 94 LEU A C 1
ATOM 758 O O . LEU A 1 94 ? -9.523 10.273 5.555 1 97.94 94 LEU A O 1
ATOM 762 N N . HIS A 1 95 ? -10.469 10.898 3.613 1 92.56 95 HIS A N 1
ATOM 763 C CA . HIS A 1 95 ? -11.688 10.109 3.711 1 92.56 95 HIS A CA 1
ATOM 764 C C . HIS A 1 95 ? -11.891 9.25 2.471 1 92.56 95 HIS A C 1
ATOM 766 O O . HIS A 1 95 ? -11.227 9.453 1.451 1 92.56 95 HIS A O 1
ATOM 772 N N . LYS A 1 96 ? -12.797 8.312 2.549 1 89.19 96 LYS A N 1
ATOM 773 C CA . LYS A 1 96 ? -13.055 7.402 1.438 1 89.19 96 LYS A CA 1
ATOM 774 C C . LYS A 1 96 ? -13.383 8.172 0.16 1 8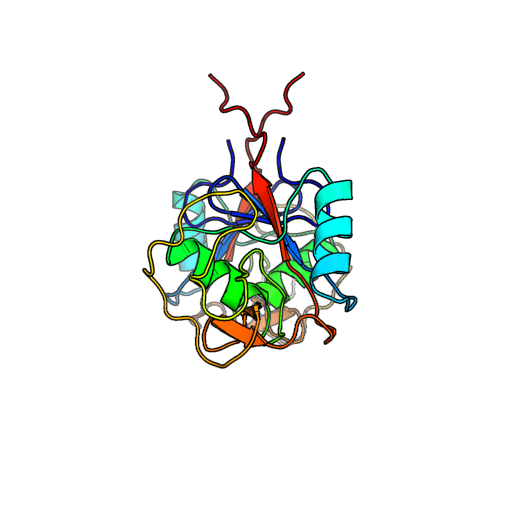9.19 96 LYS A C 1
ATOM 776 O O . LYS A 1 96 ? -12.984 7.758 -0.934 1 89.19 96 LYS A O 1
ATOM 781 N N . THR A 1 97 ? -14.031 9.305 0.297 1 88.81 97 THR A N 1
ATOM 782 C CA . THR A 1 97 ? -14.516 10.008 -0.884 1 88.81 97 THR A CA 1
ATOM 783 C C . THR A 1 97 ? -13.586 11.164 -1.241 1 88.81 97 THR A C 1
ATOM 785 O O . THR A 1 97 ? -13.773 11.828 -2.266 1 88.81 97 THR A O 1
ATOM 788 N N . GLY A 1 98 ? -12.68 11.438 -0.472 1 93.62 98 GLY A N 1
ATOM 789 C CA . GLY A 1 98 ? -11.781 12.547 -0.753 1 93.62 98 GLY A CA 1
ATOM 790 C C . GLY A 1 98 ? -11.164 13.148 0.497 1 93.62 98 GLY A C 1
ATOM 791 O O . GLY A 1 98 ? -10.805 12.422 1.429 1 93.62 98 GLY A O 1
ATOM 792 N N . ILE A 1 99 ? -10.961 14.477 0.449 1 96.62 99 ILE A N 1
ATOM 793 C CA . ILE A 1 99 ? -10.305 15.188 1.544 1 96.62 99 ILE A CA 1
ATOM 794 C C . ILE A 1 99 ? -11.305 16.125 2.225 1 96.62 99 ILE A C 1
ATOM 796 O O . ILE A 1 99 ? -12.07 16.812 1.555 1 96.62 99 ILE A O 1
ATOM 800 N N . ARG A 1 100 ? -11.281 16.125 3.498 1 96.94 100 ARG A N 1
ATOM 801 C CA . ARG A 1 100 ? -12.234 16.922 4.254 1 96.94 100 ARG A CA 1
ATOM 802 C C . ARG A 1 100 ? -11.531 17.734 5.336 1 96.94 100 ARG A C 1
ATOM 804 O O . ARG A 1 100 ? -10.5 17.328 5.859 1 96.94 100 ARG A O 1
ATOM 811 N N . GLY A 1 101 ? -12.125 18.875 5.629 1 96.75 101 GLY A N 1
ATOM 812 C CA . GLY A 1 101 ? -11.656 19.688 6.742 1 96.75 101 GLY A CA 1
ATOM 813 C C . GLY A 1 101 ? -12.312 19.328 8.062 1 96.75 101 GLY A C 1
ATOM 814 O O . GLY A 1 101 ? -13.484 18.938 8.094 1 96.75 101 GLY A O 1
ATOM 815 N N . SER A 1 102 ? -11.586 19.469 9.125 1 96.62 102 SER A N 1
ATOM 816 C CA . SER A 1 102 ? -12.109 19.203 10.461 1 96.62 102 SER A CA 1
ATOM 817 C C . SER A 1 102 ? -11.344 20 11.516 1 96.62 102 SER A C 1
ATOM 819 O O . SER A 1 102 ? -10.273 20.547 11.242 1 96.62 102 SER A O 1
ATOM 821 N N . SER A 1 103 ? -11.969 19.984 12.703 1 96.94 103 SER A N 1
ATOM 822 C CA . SER A 1 103 ? -11.305 20.641 13.82 1 96.94 103 SER A CA 1
ATOM 823 C C . SER A 1 103 ? -9.992 19.953 14.172 1 96.94 103 SER A C 1
ATOM 825 O O . SER A 1 103 ? -9.945 18.719 14.25 1 96.94 103 SER A O 1
ATOM 827 N N . THR A 1 104 ? -9.008 20.734 14.5 1 96.81 104 THR A N 1
ATOM 828 C CA . THR A 1 104 ? -7.672 20.234 14.82 1 96.81 104 THR A CA 1
ATOM 829 C C . THR A 1 104 ? -7.668 19.516 16.156 1 96.81 104 THR A C 1
ATOM 831 O O . THR A 1 104 ? -6.715 18.812 16.484 1 96.81 104 THR A O 1
ATOM 834 N N . ARG A 1 105 ? -8.75 19.719 16.859 1 96.81 105 ARG A N 1
ATOM 835 C CA . ARG A 1 105 ? -8.805 19.188 18.219 1 96.81 105 ARG A CA 1
ATOM 836 C C . ARG A 1 105 ? -9.266 17.734 18.234 1 96.81 105 ARG A C 1
ATOM 838 O O . ARG A 1 105 ? -9.141 17.047 19.25 1 96.81 105 ARG A O 1
ATOM 845 N N . LEU A 1 106 ? -9.828 17.219 17.109 1 97.62 106 LEU A N 1
ATOM 846 C CA . LEU A 1 106 ? -10.289 15.844 17.031 1 97.62 106 LEU A CA 1
ATOM 847 C C . LEU A 1 106 ? -9.109 14.883 16.859 1 97.62 106 LEU A C 1
ATOM 849 O O . LEU A 1 106 ? -7.996 15.312 16.562 1 97.62 106 LEU A O 1
ATOM 853 N N . VAL A 1 107 ? -9.406 13.648 17.141 1 98.5 107 VAL A N 1
ATOM 854 C CA . VAL A 1 107 ? -8.359 12.648 16.969 1 98.5 107 VAL A CA 1
ATOM 855 C C . VAL A 1 107 ? -8.703 11.734 15.789 1 98.5 107 VAL A C 1
ATOM 857 O O . VAL A 1 107 ? -9.867 11.391 15.578 1 98.5 107 VAL A O 1
ATOM 860 N N . ARG A 1 108 ? -7.699 11.336 15.008 1 98.44 108 ARG A N 1
ATOM 861 C CA . ARG A 1 108 ? -7.785 10.438 13.859 1 98.44 108 ARG A CA 1
ATOM 862 C C . ARG A 1 108 ? -6.469 9.695 13.656 1 98.44 108 ARG A C 1
ATOM 864 O O . ARG A 1 108 ? -5.445 10.055 14.242 1 98.44 108 ARG A O 1
ATOM 871 N N . LYS A 1 109 ? -6.543 8.625 12.914 1 98.75 109 LYS A N 1
ATOM 872 C CA . LYS A 1 109 ? -5.281 8.07 12.43 1 98.75 109 LYS A CA 1
ATOM 873 C C . LYS A 1 109 ? -4.551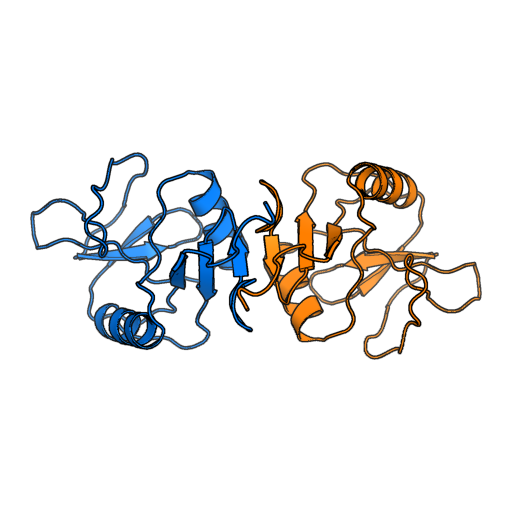 9.062 11.531 1 98.75 109 LYS A C 1
ATOM 875 O O . LYS A 1 109 ? -5.098 10.109 11.18 1 98.75 109 LYS A O 1
ATOM 880 N N . TRP A 1 110 ? -3.297 8.781 11.289 1 98.81 110 TRP A N 1
ATOM 881 C CA . TRP A 1 110 ? -2.561 9.734 10.461 1 98.81 110 TRP A CA 1
ATOM 882 C C . TRP A 1 110 ? -1.627 9.016 9.5 1 98.81 110 TRP A C 1
ATOM 884 O O . TRP A 1 110 ? -1.258 7.859 9.727 1 98.81 110 TRP A O 1
ATOM 894 N N . ILE A 1 111 ? -1.324 9.641 8.406 1 98.88 111 ILE A N 1
ATOM 895 C CA . ILE A 1 111 ? -0.353 9.172 7.426 1 98.88 111 ILE A CA 1
ATOM 896 C C . ILE A 1 111 ? 0.859 10.102 7.414 1 98.88 111 ILE A C 1
ATOM 898 O O . ILE A 1 111 ? 0.71 11.328 7.402 1 98.88 111 ILE A O 1
ATOM 902 N N . CYS A 1 112 ? 2 9.516 7.426 1 98.81 112 CYS A N 1
ATOM 903 C CA . CYS A 1 112 ? 3.232 10.266 7.207 1 98.81 112 CYS A CA 1
ATOM 904 C C . CYS A 1 112 ? 3.775 10.023 5.801 1 98.81 112 CYS A C 1
ATOM 906 O O . CYS A 1 112 ? 3.516 8.977 5.203 1 98.81 112 CYS A O 1
ATOM 908 N N . SER A 1 113 ? 4.543 10.969 5.328 1 97.81 113 SER A N 1
ATOM 909 C CA . SER A 1 113 ? 5.273 10.758 4.086 1 97.81 113 SER A CA 1
ATOM 910 C C . SER A 1 113 ? 6.684 11.344 4.168 1 97.81 113 SER A C 1
ATOM 912 O O . SER A 1 113 ? 6.914 12.312 4.887 1 97.81 113 SER A O 1
ATOM 914 N N . LYS A 1 114 ? 7.605 10.75 3.494 1 95.56 114 LYS A N 1
ATOM 915 C CA . LYS A 1 114 ? 8.969 11.219 3.279 1 95.56 114 LYS A CA 1
ATOM 916 C C . LYS A 1 114 ? 9.523 10.703 1.955 1 95.56 114 LYS A C 1
ATOM 918 O O . LYS A 1 114 ? 8.992 9.75 1.383 1 95.56 114 LYS A O 1
ATOM 923 N N . SER A 1 115 ? 10.555 11.383 1.48 1 90.88 115 SER A N 1
ATOM 924 C CA . SER A 1 115 ? 11.172 10.938 0.24 1 90.88 115 SER A CA 1
ATOM 925 C C . SER A 1 115 ? 11.906 9.609 0.436 1 90.88 115 SER A C 1
ATOM 927 O O . SER A 1 115 ? 12.516 9.383 1.485 1 90.88 115 SER A O 1
ATOM 929 N N . ASP A 1 116 ? 11.781 8.781 -0.586 1 85.06 116 ASP A N 1
ATOM 930 C CA . ASP A 1 116 ? 12.555 7.539 -0.577 1 85.06 116 ASP A CA 1
ATOM 931 C C . ASP A 1 116 ? 14.039 7.812 -0.805 1 85.06 116 ASP A C 1
ATOM 933 O O . ASP A 1 116 ? 14.398 8.75 -1.517 1 85.06 116 ASP A O 1
ATOM 937 N N . ILE A 1 117 ? 14.945 7.23 -0.108 1 73.62 117 ILE A N 1
ATOM 938 C CA . ILE A 1 117 ? 16.375 7.492 -0.212 1 73.62 117 ILE A CA 1
ATOM 939 C C . ILE A 1 117 ? 17.016 6.5 -1.184 1 73.62 117 ILE A C 1
ATOM 941 O O . ILE A 1 117 ? 18.234 6.48 -1.351 1 73.62 117 ILE A O 1
ATOM 945 N N . CYS A 1 118 ? 16.125 5.797 -1.972 1 69 118 CYS A N 1
ATOM 946 C CA . CYS A 1 118 ? 16.734 4.805 -2.857 1 69 118 CYS A CA 1
ATOM 947 C C . CYS A 1 118 ? 17.531 5.48 -3.961 1 69 118 CYS A C 1
ATOM 949 O O . CYS A 1 118 ? 17.047 6.387 -4.629 1 69 118 CYS A O 1
ATOM 951 N N . ILE A 1 119 ? 18.938 5.391 -3.881 1 57.41 119 ILE A N 1
ATOM 952 C CA . ILE A 1 119 ? 19.844 5.879 -4.918 1 57.41 119 ILE A CA 1
ATOM 953 C C . ILE A 1 119 ? 19.828 4.926 -6.113 1 57.41 119 ILE A C 1
ATOM 955 O O . ILE A 1 119 ? 19.922 3.711 -5.945 1 57.41 119 ILE A O 1
ATOM 959 N N . PRO A 1 120 ? 19.344 5.547 -7.262 1 54.03 120 PRO A N 1
ATOM 960 C CA . PRO A 1 120 ? 19.375 4.691 -8.453 1 54.03 120 PRO A CA 1
ATOM 961 C C . PRO A 1 120 ? 20.75 4.102 -8.719 1 54.03 120 PRO A C 1
ATOM 963 O O . PRO A 1 120 ? 21.766 4.715 -8.375 1 54.03 120 PRO A O 1
ATOM 966 N N . ARG A 1 121 ? 20.906 2.768 -8.898 1 43.75 121 ARG A N 1
ATOM 967 C CA . ARG A 1 121 ? 22.219 2.236 -9.289 1 43.75 121 ARG A CA 1
ATOM 968 C C . ARG A 1 121 ? 22.656 2.811 -10.633 1 43.75 121 ARG A C 1
ATOM 970 O O . ARG A 1 121 ? 21.875 2.857 -11.578 1 43.75 121 ARG A O 1
ATOM 977 N N . SER A 1 122 ? 23.656 3.859 -10.484 1 39.31 122 SER A N 1
ATOM 978 C CA . SER A 1 122 ? 24.312 4.289 -11.711 1 39.31 122 SER A CA 1
ATOM 979 C C . SER A 1 122 ? 24.766 3.094 -12.539 1 39.31 122 SER A C 1
ATOM 981 O O . SER A 1 122 ? 25.203 2.076 -11.992 1 39.31 122 SER A O 1
ATOM 983 N N . MET B 1 1 ? 16.719 0.87 -7.23 1 52 1 MET B N 1
ATOM 984 C CA . MET B 1 1 ? 15.648 1.785 -7.637 1 52 1 MET B CA 1
ATOM 985 C C . MET B 1 1 ? 14.352 1.483 -6.895 1 52 1 MET B C 1
ATOM 987 O O . MET B 1 1 ? 14.086 0.331 -6.551 1 52 1 MET B O 1
ATOM 991 N N . SER B 1 2 ? 13.719 2.557 -6.344 1 73.62 2 SER B N 1
ATOM 992 C CA . SER B 1 2 ? 12.336 2.516 -5.898 1 73.62 2 SER B CA 1
ATOM 993 C C . SER B 1 2 ? 11.469 1.703 -6.855 1 73.62 2 SER B C 1
ATOM 995 O O . SER B 1 2 ? 11.875 1.428 -7.984 1 73.62 2 SER B O 1
ATOM 997 N N . CYS B 1 3 ? 10.453 1.062 -6.434 1 88.38 3 CYS B N 1
ATOM 998 C CA . CYS B 1 3 ? 9.539 0.303 -7.285 1 88.38 3 CYS B CA 1
ATOM 999 C C . CYS B 1 3 ? 9.062 1.145 -8.461 1 88.38 3 CYS B C 1
ATOM 1001 O O . CYS B 1 3 ? 8.914 2.361 -8.344 1 88.38 3 CYS B O 1
ATOM 1003 N N . LEU B 1 4 ? 9.086 0.549 -9.648 1 88.38 4 LEU B N 1
ATOM 1004 C CA . LEU B 1 4 ? 8.602 1.201 -10.859 1 88.38 4 LEU B CA 1
ATOM 1005 C C . LEU B 1 4 ? 7.23 1.825 -10.633 1 88.38 4 LEU B C 1
ATOM 1007 O O . LEU B 1 4 ? 6.512 1.433 -9.711 1 88.38 4 LEU B O 1
ATOM 1011 N N . ASP B 1 5 ? 6.945 2.746 -11.531 1 89.44 5 ASP B N 1
ATOM 1012 C CA . ASP B 1 5 ? 5.625 3.355 -11.453 1 89.44 5 ASP B CA 1
ATOM 1013 C C . ASP B 1 5 ? 4.527 2.295 -11.492 1 89.44 5 ASP B C 1
ATOM 1015 O O . ASP B 1 5 ? 4.574 1.37 -12.305 1 89.44 5 ASP B O 1
ATOM 1019 N N . GLY B 1 6 ? 3.613 2.418 -10.57 1 92.38 6 GLY B N 1
ATOM 1020 C CA . GLY B 1 6 ? 2.502 1.482 -10.523 1 92.38 6 GLY B CA 1
ATOM 1021 C C . GLY B 1 6 ? 2.74 0.322 -9.578 1 92.38 6 GLY B C 1
ATOM 1022 O O . GLY B 1 6 ? 1.828 -0.462 -9.305 1 92.38 6 GLY B O 1
ATOM 1023 N N . TRP B 1 7 ? 3.979 0.249 -9.164 1 95.81 7 TRP B N 1
ATOM 1024 C CA . TRP B 1 7 ? 4.332 -0.772 -8.18 1 95.81 7 TRP B CA 1
ATOM 1025 C C . TRP B 1 7 ? 4.438 -0.172 -6.785 1 95.81 7 TRP B C 1
ATOM 1027 O O . TRP B 1 7 ? 4.793 1 -6.633 1 95.81 7 TRP B O 1
ATOM 1037 N N . ILE B 1 8 ? 4.16 -1.005 -5.859 1 96.12 8 ILE B N 1
ATOM 1038 C CA . ILE B 1 8 ? 4.188 -0.576 -4.465 1 96.12 8 ILE B CA 1
ATOM 1039 C C . ILE B 1 8 ? 5.316 -1.297 -3.729 1 96.12 8 ILE B C 1
ATOM 1041 O O . ILE B 1 8 ? 5.434 -2.521 -3.807 1 96.12 8 ILE B O 1
ATOM 1045 N N . GLY B 1 9 ? 6.117 -0.524 -3.02 1 94.94 9 GLY B N 1
ATOM 1046 C CA . GLY B 1 9 ? 7.227 -1.109 -2.279 1 94.94 9 GLY B CA 1
ATOM 1047 C C . GLY B 1 9 ? 6.871 -1.445 -0.842 1 94.94 9 GLY B C 1
ATOM 1048 O O . GLY B 1 9 ? 6.273 -0.63 -0.138 1 94.94 9 GLY B O 1
ATOM 1049 N N . TYR B 1 10 ? 7.211 -2.654 -0.434 1 94.88 10 TYR B N 1
ATOM 1050 C CA . TYR B 1 10 ? 6.98 -3.072 0.945 1 94.88 10 TYR B CA 1
ATOM 1051 C C . TYR B 1 10 ? 7.977 -4.148 1.363 1 94.88 10 TYR B C 1
ATOM 1053 O O . TYR B 1 10 ? 8.086 -5.188 0.709 1 94.88 10 TYR B O 1
ATOM 1061 N N . LEU B 1 11 ? 8.719 -3.883 2.34 1 92.88 11 LEU B N 1
ATOM 1062 C CA . LEU B 1 11 ? 9.648 -4.832 2.943 1 92.88 11 LEU B CA 1
ATOM 1063 C C . LEU B 1 11 ?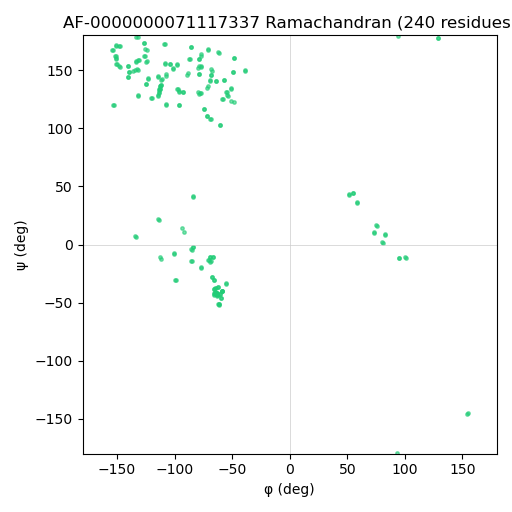 10.609 -5.398 1.896 1 92.88 11 LEU B C 1
ATOM 1065 O O . LEU B 1 11 ? 10.797 -6.613 1.817 1 92.88 11 LEU B O 1
ATOM 1069 N N . GLY B 1 12 ? 11.086 -4.496 1.095 1 89.62 12 GLY B N 1
ATOM 1070 C CA . GLY B 1 12 ? 12.133 -4.848 0.152 1 89.62 12 GLY B CA 1
ATOM 1071 C C . GLY B 1 12 ? 11.609 -5.492 -1.116 1 89.62 12 GLY B C 1
ATOM 1072 O O . GLY B 1 12 ? 12.383 -5.988 -1.938 1 89.62 12 GLY B O 1
ATOM 1073 N N . LYS B 1 13 ? 10.305 -5.496 -1.319 1 93.69 13 LYS B N 1
ATOM 1074 C CA . LYS B 1 13 ? 9.672 -6.043 -2.518 1 93.69 13 LYS B CA 1
ATOM 1075 C C . LYS B 1 13 ? 8.781 -5.004 -3.193 1 93.69 13 LYS B C 1
ATOM 1077 O O . LYS B 1 13 ? 8.344 -4.047 -2.555 1 93.69 13 LYS B O 1
ATOM 1082 N N . CYS B 1 14 ? 8.594 -5.246 -4.414 1 95.69 14 CYS B N 1
ATOM 1083 C CA . CYS B 1 14 ? 7.633 -4.465 -5.188 1 95.69 14 CYS B CA 1
ATOM 1084 C C . CYS B 1 14 ? 6.434 -5.316 -5.582 1 95.69 14 CYS B C 1
ATOM 1086 O O . CYS B 1 14 ? 6.594 -6.469 -5.992 1 95.69 14 CYS B O 1
ATOM 1088 N N . PHE B 1 15 ? 5.27 -4.719 -5.441 1 97.56 15 PHE B N 1
ATOM 1089 C CA . PHE B 1 15 ? 4.035 -5.434 -5.742 1 97.56 15 PHE B CA 1
ATOM 1090 C C . PHE B 1 15 ? 3.201 -4.668 -6.762 1 97.56 15 PHE B C 1
ATOM 1092 O O . PHE B 1 15 ? 3.113 -3.441 -6.707 1 97.56 15 PHE B O 1
ATOM 1099 N N . TYR B 1 16 ? 2.662 -5.387 -7.676 1 98.31 16 TYR B N 1
ATOM 1100 C CA . TYR B 1 16 ? 1.732 -4.844 -8.664 1 98.31 16 TYR B CA 1
ATOM 1101 C C . TYR B 1 16 ? 0.339 -5.434 -8.477 1 98.31 16 TYR B C 1
ATOM 1103 O O . TYR B 1 16 ? 0.182 -6.648 -8.359 1 98.31 16 TYR B O 1
ATOM 1111 N N . PHE B 1 17 ? -0.639 -4.586 -8.391 1 98.62 17 PHE B N 1
ATOM 1112 C CA . PHE B 1 17 ? -2.033 -5 -8.297 1 98.62 17 PHE B CA 1
ATOM 1113 C C . PHE B 1 17 ? -2.773 -4.719 -9.594 1 98.62 17 PHE B C 1
ATOM 1115 O O . PHE B 1 17 ? -2.934 -3.562 -9.992 1 98.62 17 PHE B O 1
ATOM 1122 N N . SER B 1 18 ? -3.301 -5.754 -10.188 1 98.56 18 SER B N 1
ATOM 1123 C CA . SER B 1 18 ? -3.971 -5.586 -11.477 1 98.56 18 SER B CA 1
ATOM 1124 C C . SER B 1 18 ? -5.355 -4.973 -11.297 1 98.56 18 SER B C 1
ATOM 1126 O O . SER B 1 18 ? -5.965 -5.094 -10.234 1 98.56 18 SER B O 1
ATOM 1128 N N . GLU B 1 19 ? -5.793 -4.305 -12.328 1 97.19 19 GLU B N 1
ATOM 1129 C CA . GLU B 1 19 ? -7.184 -3.861 -12.367 1 97.19 19 GLU B CA 1
ATOM 1130 C C . GLU B 1 19 ? -8.039 -4.789 -13.227 1 97.19 19 GLU B C 1
ATOM 1132 O O . GLU B 1 19 ? -9.219 -5.008 -12.922 1 97.19 19 GLU B O 1
ATOM 1137 N N . SER B 1 20 ? -7.387 -5.379 -14.25 1 97.94 20 SER B N 1
ATOM 1138 C CA . SER B 1 20 ? -8.078 -6.332 -15.109 1 97.94 20 SER B CA 1
ATOM 1139 C C . SER B 1 20 ? -8.031 -7.738 -14.523 1 97.94 20 SER B C 1
ATOM 1141 O O . SER B 1 20 ? -7.355 -7.977 -13.523 1 97.94 20 SER B O 1
ATOM 1143 N N . THR B 1 21 ? -8.812 -8.711 -15.102 1 98.62 21 THR B N 1
ATOM 1144 C CA . THR B 1 21 ? -8.883 -10.078 -14.609 1 98.62 21 THR B CA 1
ATOM 1145 C C . THR B 1 21 ? -8.312 -11.055 -15.633 1 98.62 21 THR B C 1
ATOM 1147 O O . THR B 1 21 ? -8.406 -10.82 -16.844 1 98.62 21 THR B O 1
ATOM 1150 N N . ARG B 1 22 ? -7.676 -12.055 -15.188 1 98.62 22 ARG B N 1
ATOM 1151 C CA . ARG B 1 22 ? -7.109 -13.125 -16 1 98.62 22 ARG B CA 1
ATOM 1152 C C . ARG B 1 22 ? -7.133 -14.453 -15.258 1 98.62 22 ARG B C 1
ATOM 1154 O O . ARG B 1 22 ? -7.48 -14.508 -14.078 1 98.62 22 ARG B O 1
ATOM 1161 N N . THR B 1 23 ? -6.812 -15.508 -16.016 1 98.75 23 THR B N 1
ATOM 1162 C CA . THR B 1 23 ? -6.586 -16.797 -15.367 1 98.75 23 THR B CA 1
ATOM 1163 C C . THR B 1 23 ? -5.273 -16.766 -14.586 1 98.75 23 THR B C 1
ATOM 1165 O O . THR B 1 23 ? -4.445 -15.875 -14.773 1 98.75 23 THR B O 1
ATOM 1168 N N . TRP B 1 24 ? -5.141 -17.719 -13.828 1 98.62 24 TRP B N 1
ATOM 1169 C CA . TRP B 1 24 ? -3.916 -17.812 -13.039 1 98.62 24 TRP B CA 1
ATOM 1170 C C . TRP B 1 24 ? -2.688 -17.875 -13.945 1 98.62 24 TRP B C 1
ATOM 1172 O O . TRP B 1 24 ? -1.721 -17.141 -13.727 1 98.62 24 TRP B O 1
ATOM 1182 N N . THR B 1 25 ? -2.768 -18.719 -14.969 1 98.44 25 THR B N 1
ATOM 1183 C CA . THR B 1 25 ? -1.644 -18.891 -15.875 1 98.44 25 THR B CA 1
ATOM 1184 C C . THR B 1 25 ? -1.37 -17.609 -16.656 1 98.44 25 THR B C 1
ATOM 1186 O O . THR B 1 25 ? -0.218 -17.203 -16.797 1 98.44 25 THR B O 1
ATOM 1189 N N . ALA B 1 26 ? -2.371 -17 -17.109 1 98.81 26 ALA B N 1
ATOM 1190 C CA . ALA B 1 26 ? -2.215 -15.742 -17.844 1 98.81 26 ALA B CA 1
ATOM 1191 C C . ALA B 1 26 ? -1.648 -14.648 -16.953 1 98.81 26 ALA B C 1
ATOM 1193 O O . ALA B 1 26 ? -0.885 -13.797 -17.406 1 98.81 26 ALA B O 1
ATOM 1194 N N . SER B 1 27 ? -2.062 -14.648 -15.727 1 98.81 27 SER B N 1
ATOM 1195 C CA . SER B 1 27 ? -1.558 -13.695 -14.75 1 98.81 27 SER B CA 1
ATOM 1196 C C . SER B 1 27 ? -0.061 -13.875 -14.516 1 98.81 27 SER B C 1
ATOM 1198 O O . SER B 1 27 ? 0.688 -12.898 -14.469 1 98.81 27 SER B O 1
ATOM 1200 N N . GLN B 1 28 ? 0.32 -15.148 -14.445 1 98.62 28 GLN B N 1
ATOM 1201 C CA . GLN B 1 28 ? 1.746 -15.422 -14.305 1 98.62 28 GLN B CA 1
ATOM 1202 C C . GLN B 1 28 ? 2.521 -14.961 -15.539 1 98.62 28 GLN B C 1
ATOM 1204 O O . GLN B 1 28 ? 3.633 -14.438 -15.414 1 98.62 28 GLN B O 1
ATOM 1209 N N . ASN B 1 29 ? 1.986 -15.188 -16.672 1 98.81 29 ASN B N 1
ATOM 1210 C CA . ASN B 1 29 ? 2.633 -14.719 -17.891 1 98.81 29 ASN B CA 1
ATOM 1211 C C . ASN B 1 29 ? 2.824 -13.203 -17.875 1 98.81 29 ASN B C 1
ATOM 1213 O O . ASN B 1 29 ? 3.871 -12.703 -18.297 1 98.81 29 ASN B O 1
ATOM 1217 N N . PHE B 1 30 ? 1.894 -12.484 -17.406 1 98.75 30 PHE B N 1
ATOM 1218 C CA . PHE B 1 30 ? 2.008 -11.039 -17.297 1 98.75 30 PHE B CA 1
ATOM 1219 C C . PHE B 1 30 ? 3.148 -10.664 -16.344 1 98.75 30 PHE B C 1
ATOM 1221 O O . PHE B 1 30 ? 3.996 -9.836 -16.688 1 98.75 30 PHE B O 1
ATOM 1228 N N . CYS B 1 31 ? 3.102 -11.273 -15.148 1 98.75 31 CYS B N 1
ATOM 1229 C CA . CYS B 1 31 ? 4.129 -10.961 -14.164 1 98.75 31 CYS B CA 1
ATOM 1230 C C . CYS B 1 31 ? 5.52 -11.281 -14.703 1 98.75 31 CYS B C 1
ATOM 1232 O O . CYS B 1 31 ? 6.453 -10.5 -14.531 1 98.75 31 CYS B O 1
ATOM 1234 N N . ALA B 1 32 ? 5.629 -12.398 -15.406 1 98.5 32 ALA B N 1
ATOM 1235 C CA . ALA B 1 32 ? 6.906 -12.805 -15.977 1 98.5 32 ALA B CA 1
ATOM 1236 C C . ALA B 1 32 ? 7.41 -11.789 -17 1 98.5 32 ALA B C 1
ATOM 1238 O O . ALA B 1 32 ? 8.609 -11.516 -17.062 1 98.5 32 ALA B O 1
ATOM 1239 N N . SER B 1 33 ? 6.551 -11.227 -17.719 1 98.25 33 SER B N 1
ATOM 1240 C CA . SER B 1 33 ? 6.918 -10.234 -18.719 1 98.25 33 SER B CA 1
ATOM 1241 C C . SER B 1 33 ? 7.422 -8.945 -18.078 1 98.25 33 SER B C 1
ATOM 1243 O O . SER B 1 33 ? 8.023 -8.102 -18.734 1 98.25 33 SER B O 1
ATOM 1245 N N . HIS B 1 34 ? 7.273 -8.797 -16.797 1 97.38 34 HIS B N 1
ATOM 1246 C CA . HIS B 1 34 ? 7.758 -7.656 -16.047 1 97.38 34 HIS B CA 1
ATOM 1247 C C . HIS B 1 34 ? 8.852 -8.07 -15.062 1 97.38 34 HIS B C 1
ATOM 1249 O O . HIS B 1 34 ? 9.039 -7.422 -14.031 1 97.38 34 HIS B O 1
ATOM 1255 N N . ALA B 1 35 ? 9.453 -9.188 -15.383 1 96.31 35 ALA B N 1
ATOM 1256 C CA . ALA B 1 35 ? 10.555 -9.711 -14.57 1 96.31 35 ALA B CA 1
ATOM 1257 C C . ALA B 1 35 ? 10.109 -9.953 -13.133 1 96.31 35 ALA B C 1
ATOM 1259 O O . ALA B 1 35 ? 10.844 -9.641 -12.188 1 96.31 35 ALA B O 1
ATOM 1260 N N . ALA B 1 36 ? 8.898 -10.383 -13.008 1 97.94 36 ALA B N 1
ATOM 1261 C CA . ALA B 1 36 ? 8.289 -10.68 -11.711 1 97.94 36 ALA B CA 1
ATOM 1262 C C . ALA B 1 36 ? 7.57 -12.023 -11.734 1 97.94 36 ALA B C 1
ATOM 1264 O O . ALA B 1 36 ? 7.648 -12.758 -12.719 1 97.94 36 ALA B O 1
ATOM 1265 N N . THR B 1 37 ? 7.027 -12.414 -10.656 1 98.56 37 THR B N 1
ATOM 1266 C CA . THR B 1 37 ? 6.148 -13.578 -10.539 1 98.56 37 THR B CA 1
ATOM 1267 C C . THR B 1 37 ? 4.824 -13.188 -9.891 1 98.56 37 THR B C 1
ATOM 1269 O O . THR B 1 37 ? 4.699 -12.094 -9.32 1 98.56 37 THR B O 1
ATOM 1272 N N . LEU B 1 38 ? 3.838 -14.039 -10.055 1 98.81 38 LEU B N 1
ATOM 1273 C CA . LEU B 1 38 ? 2.73 -13.891 -9.117 1 98.81 38 LEU B CA 1
ATOM 1274 C C . LEU B 1 38 ? 3.24 -13.805 -7.68 1 98.81 38 LEU B C 1
ATOM 1276 O O . LEU B 1 38 ? 4.254 -14.422 -7.34 1 98.81 38 LEU B O 1
ATOM 1280 N N . ALA B 1 39 ? 2.516 -13.078 -6.875 1 98.56 39 ALA B N 1
ATOM 1281 C CA . ALA B 1 39 ? 3.012 -12.617 -5.582 1 98.56 39 ALA B CA 1
ATOM 1282 C C . ALA B 1 39 ? 3.412 -13.797 -4.699 1 98.56 39 ALA B C 1
ATOM 1284 O O . ALA B 1 39 ? 2.625 -14.727 -4.496 1 98.56 39 ALA B O 1
ATOM 1285 N N . VAL B 1 40 ? 4.602 -13.688 -4.289 1 97.31 40 VAL B N 1
ATOM 1286 C CA . VAL B 1 40 ? 5.156 -14.602 -3.297 1 97.31 40 VAL B CA 1
ATOM 1287 C C . VAL B 1 40 ? 5.453 -13.844 -2.002 1 97.31 40 VAL B C 1
ATOM 1289 O O . VAL B 1 40 ? 6 -12.742 -2.035 1 97.31 40 VAL B O 1
ATOM 1292 N N . PHE B 1 41 ? 5.094 -14.328 -0.845 1 94.44 41 PHE B N 1
ATOM 1293 C CA . PHE B 1 41 ? 5.328 -13.719 0.458 1 94.44 41 PHE B CA 1
ATOM 1294 C C . PHE B 1 41 ? 5.5 -14.789 1.532 1 94.44 41 PHE B C 1
ATOM 1296 O O . PHE B 1 41 ? 4.969 -15.891 1.406 1 94.44 41 PHE B O 1
ATOM 1303 N N . ASN B 1 42 ? 6.211 -14.398 2.527 1 89.5 42 ASN B N 1
ATOM 1304 C CA . ASN B 1 42 ? 6.578 -15.43 3.492 1 89.5 42 ASN B CA 1
ATOM 1305 C C . ASN B 1 42 ? 6.367 -14.953 4.926 1 89.5 42 ASN B C 1
ATOM 1307 O O . ASN B 1 42 ? 6.777 -15.625 5.875 1 89.5 42 ASN B O 1
ATOM 1311 N N . THR B 1 43 ? 5.746 -13.758 5.113 1 91.38 43 THR B N 1
ATOM 1312 C CA . THR B 1 43 ? 5.512 -13.258 6.465 1 91.38 43 THR B CA 1
ATOM 1313 C C . THR B 1 43 ? 4.07 -12.789 6.625 1 91.38 43 THR B C 1
ATOM 1315 O O . THR B 1 43 ? 3.404 -12.461 5.641 1 91.38 43 THR B O 1
ATOM 1318 N N . THR B 1 44 ? 3.682 -12.758 7.871 1 93.19 44 THR B N 1
ATOM 1319 C CA . THR B 1 44 ? 2.348 -12.258 8.18 1 93.19 44 THR B CA 1
ATOM 1320 C C . THR B 1 44 ? 2.24 -10.773 7.848 1 93.19 44 THR B C 1
ATOM 1322 O O . THR B 1 44 ? 1.183 -10.297 7.426 1 93.19 44 THR B O 1
ATOM 1325 N N . LYS B 1 45 ? 3.352 -10.086 7.965 1 94.56 45 LYS B N 1
ATOM 1326 C CA . LYS B 1 45 ? 3.365 -8.664 7.641 1 94.56 45 LYS B CA 1
ATOM 1327 C C . LYS B 1 45 ? 3.068 -8.43 6.16 1 94.56 45 LYS B C 1
ATOM 1329 O O . LYS B 1 45 ? 2.264 -7.566 5.812 1 94.56 45 LYS B O 1
ATOM 1334 N N . GLU B 1 46 ? 3.684 -9.258 5.316 1 95.19 46 GLU B N 1
ATOM 1335 C CA . GLU B 1 46 ? 3.436 -9.156 3.881 1 95.19 46 GLU B CA 1
ATOM 1336 C C . GLU B 1 46 ? 1.987 -9.5 3.547 1 95.19 46 GLU B C 1
ATOM 1338 O O . GLU B 1 46 ? 1.346 -8.812 2.75 1 95.19 46 GLU B O 1
ATOM 1343 N N . LEU B 1 47 ? 1.488 -10.547 4.207 1 95.5 47 LEU B N 1
ATOM 1344 C CA . LEU B 1 47 ? 0.115 -10.977 3.959 1 95.5 47 LEU B CA 1
ATOM 1345 C C . LEU B 1 47 ? -0.873 -9.891 4.359 1 95.5 47 LEU B C 1
ATOM 1347 O O . LEU B 1 47 ? -1.814 -9.594 3.621 1 95.5 47 LEU B O 1
ATOM 1351 N N . ASP B 1 48 ? -0.654 -9.258 5.5 1 95 48 ASP B N 1
ATOM 1352 C CA . ASP B 1 48 ? -1.545 -8.211 5.992 1 95 48 ASP B CA 1
ATOM 1353 C C . ASP B 1 48 ? -1.509 -6.988 5.078 1 95 48 ASP B C 1
ATOM 1355 O O . ASP B 1 48 ? -2.545 -6.375 4.812 1 95 48 ASP B O 1
ATOM 1359 N N . PHE B 1 49 ? -0.366 -6.684 4.598 1 95.88 49 PHE B N 1
ATOM 1360 C CA . PHE B 1 49 ? -0.218 -5.582 3.654 1 95.88 49 PHE B CA 1
ATOM 1361 C C . PHE B 1 49 ? -1.023 -5.844 2.387 1 95.88 49 PHE B C 1
ATOM 1363 O O . PHE B 1 49 ? -1.766 -4.973 1.929 1 95.88 49 PHE B O 1
ATOM 1370 N N . LEU B 1 50 ? -0.798 -7.039 1.839 1 97.56 50 LEU B N 1
ATOM 1371 C CA . LEU B 1 50 ? -1.471 -7.398 0.595 1 97.56 50 LEU B CA 1
ATOM 1372 C C . LEU B 1 50 ? -2.984 -7.391 0.774 1 97.56 50 LEU B C 1
ATOM 1374 O O . LEU B 1 50 ? -3.713 -6.871 -0.073 1 97.56 50 LEU B O 1
ATOM 1378 N N . LYS B 1 51 ? -3.469 -7.93 1.896 1 96.44 51 LYS B N 1
ATOM 1379 C CA . LYS B 1 51 ? -4.906 -7.973 2.148 1 96.44 51 LYS B CA 1
ATOM 1380 C C . LYS B 1 51 ? -5.484 -6.566 2.262 1 96.44 51 LYS B C 1
ATOM 1382 O O . LYS B 1 51 ? -6.551 -6.281 1.71 1 96.44 51 LYS B O 1
ATOM 1387 N N . ARG B 1 52 ? -4.781 -5.766 2.971 1 95.38 52 ARG B N 1
ATOM 1388 C CA . ARG B 1 52 ? -5.273 -4.41 3.195 1 95.38 52 ARG B CA 1
ATOM 1389 C C . ARG B 1 52 ? -5.359 -3.633 1.886 1 95.38 52 ARG B C 1
ATOM 1391 O O . ARG B 1 52 ? -6.352 -2.947 1.628 1 95.38 52 ARG B O 1
ATOM 1398 N N . TYR B 1 53 ? -4.32 -3.797 1.033 1 96.56 53 TYR B N 1
ATOM 1399 C CA . TYR B 1 53 ? -4.301 -3.018 -0.2 1 96.56 53 TYR B CA 1
ATOM 1400 C C . TYR B 1 53 ? -5.262 -3.602 -1.23 1 96.56 53 TYR B C 1
ATOM 1402 O O . TYR B 1 53 ? -5.648 -2.92 -2.184 1 96.56 53 TYR B O 1
ATOM 1410 N N . SER B 1 54 ? -5.652 -4.828 -1.125 1 96.31 54 SER B N 1
ATOM 1411 C CA . SER B 1 54 ? -6.52 -5.504 -2.082 1 96.31 54 SER B CA 1
ATOM 1412 C C . SER B 1 54 ? -7.934 -4.934 -2.045 1 96.31 54 SER B C 1
ATOM 1414 O O . SER B 1 54 ? -8.734 -5.18 -2.949 1 96.31 54 SER B O 1
ATOM 1416 N N . ASP B 1 55 ? -8.312 -4.137 -0.992 1 92.12 55 ASP B N 1
ATOM 1417 C CA . ASP B 1 55 ? -9.602 -3.471 -0.881 1 92.12 55 ASP B CA 1
ATOM 1418 C C . ASP B 1 55 ? -10.75 -4.457 -1.087 1 92.12 55 ASP B C 1
ATOM 1420 O O . ASP B 1 55 ? -11.648 -4.215 -1.896 1 92.12 55 ASP B O 1
ATOM 1424 N N . HIS B 1 56 ? -10.695 -5.598 -0.537 1 90.69 56 HIS B N 1
ATOM 1425 C CA . HIS B 1 56 ? -11.727 -6.629 -0.491 1 90.69 56 HIS B CA 1
ATOM 1426 C C . HIS B 1 56 ? -11.883 -7.312 -1.847 1 90.69 56 HIS B C 1
ATOM 1428 O O . HIS B 1 56 ? -12.859 -8.031 -2.072 1 90.69 56 HIS B O 1
ATOM 1434 N N . SER B 1 57 ? -10.977 -7.062 -2.799 1 95.75 57 SER B N 1
ATOM 1435 C CA . SER B 1 57 ? -10.984 -7.762 -4.078 1 95.75 57 SER B CA 1
ATOM 1436 C C . SER B 1 57 ? -10.211 -9.07 -4 1 95.75 57 SER B C 1
ATOM 1438 O O . SER B 1 57 ? -9.461 -9.297 -3.047 1 95.75 57 SER B O 1
ATOM 1440 N N . GLN B 1 58 ? -10.531 -9.938 -4.961 1 97.62 58 GLN B N 1
ATOM 1441 C CA . GLN B 1 58 ? -9.859 -11.227 -5.027 1 97.62 58 GLN B CA 1
ATOM 1442 C C . GLN B 1 58 ? -8.695 -11.188 -6.012 1 97.62 58 GLN B C 1
ATOM 1444 O O . GLN B 1 58 ? -8.852 -10.727 -7.145 1 97.62 58 GLN B O 1
ATOM 1449 N N . TYR B 1 59 ? -7.504 -11.68 -5.598 1 98.75 59 TYR B N 1
ATOM 1450 C CA . TYR B 1 59 ? -6.305 -11.609 -6.426 1 98.75 59 TYR B CA 1
ATOM 1451 C C . TYR B 1 59 ? -5.598 -12.961 -6.477 1 98.75 59 TYR B C 1
ATOM 1453 O O . TYR B 1 59 ? -5.309 -13.562 -5.434 1 98.75 59 TYR B O 1
ATOM 1461 N N . TRP B 1 60 ? -5.344 -13.367 -7.684 1 98.75 60 TRP B N 1
ATOM 1462 C CA . TRP B 1 60 ? -4.434 -14.5 -7.805 1 98.75 60 TRP B CA 1
ATOM 1463 C C . TRP B 1 60 ? -3.096 -14.203 -7.141 1 98.75 60 TRP B C 1
ATOM 1465 O O . TRP B 1 60 ? -2.578 -13.086 -7.246 1 98.75 60 TRP B O 1
ATOM 1475 N N . ILE B 1 61 ? -2.533 -15.195 -6.496 1 98.69 61 ILE B N 1
ATOM 1476 C CA . ILE B 1 61 ? -1.184 -15.125 -5.945 1 98.69 61 ILE B CA 1
ATOM 1477 C C . ILE B 1 61 ? -0.359 -16.312 -6.445 1 98.69 61 ILE B C 1
ATOM 1479 O O . ILE B 1 61 ? -0.89 -17.219 -7.09 1 98.69 61 ILE B O 1
ATOM 1483 N N . GLY B 1 62 ? 0.948 -16.344 -6.16 1 98.38 62 GLY B N 1
ATOM 1484 C CA . GLY B 1 62 ? 1.866 -17.312 -6.734 1 98.38 62 GLY B CA 1
ATOM 1485 C C . GLY B 1 62 ? 1.882 -18.625 -5.984 1 98.38 62 GLY B C 1
ATOM 1486 O O . GLY B 1 62 ? 2.947 -19.203 -5.75 1 98.38 62 GLY B O 1
ATOM 1487 N N . LEU B 1 63 ? 0.767 -19.047 -5.625 1 97.44 63 LEU B N 1
ATOM 1488 C CA . LEU B 1 63 ? 0.628 -20.312 -4.922 1 97.44 63 LEU B CA 1
ATOM 1489 C C . LEU B 1 63 ? -0.263 -21.281 -5.699 1 97.44 63 LEU B C 1
ATOM 1491 O O . LEU B 1 63 ? -1.371 -20.922 -6.102 1 97.44 63 LEU B O 1
ATOM 1495 N N . SER B 1 64 ? 0.279 -22.484 -5.953 1 97.06 64 SER B N 1
ATOM 1496 C CA . SER B 1 64 ? -0.48 -23.484 -6.68 1 97.06 64 SER B CA 1
ATOM 1497 C C . SER B 1 64 ? -0.068 -24.891 -6.262 1 97.06 64 SER B C 1
ATOM 1499 O O . SER B 1 64 ? 0.863 -25.062 -5.473 1 97.06 64 SER B O 1
ATOM 1501 N N . ARG B 1 65 ? -0.837 -25.797 -6.754 1 95.44 65 ARG B N 1
ATOM 1502 C CA . ARG B 1 65 ? -0.505 -27.188 -6.508 1 95.44 65 ARG B CA 1
ATOM 1503 C C . ARG B 1 65 ? -1.003 -28.078 -7.645 1 95.44 65 ARG B C 1
ATOM 1505 O O . ARG B 1 65 ? -1.873 -27.672 -8.422 1 95.44 65 ARG B O 1
ATOM 1512 N N . GLU B 1 66 ? -0.349 -29.219 -7.793 1 93.19 66 GLU B N 1
ATOM 1513 C CA . GLU B 1 66 ? -0.934 -30.281 -8.594 1 93.19 66 GLU B CA 1
ATOM 1514 C C . GLU B 1 66 ? -2.004 -31.031 -7.816 1 93.19 66 GLU B C 1
ATOM 1516 O O . GLU B 1 66 ? -1.984 -31.047 -6.582 1 93.19 66 GLU B O 1
ATOM 1521 N N . ALA B 1 67 ? -2.957 -31.609 -8.539 1 89.25 67 ALA B N 1
ATOM 1522 C CA . ALA B 1 67 ? -4.031 -32.344 -7.891 1 89.25 67 ALA B CA 1
ATOM 1523 C C . ALA B 1 67 ? -3.467 -33.375 -6.891 1 89.25 67 ALA B C 1
ATOM 1525 O O . ALA B 1 67 ? -2.623 -34.188 -7.246 1 89.25 67 ALA B O 1
ATOM 1526 N N . GLY B 1 68 ? -3.945 -33.219 -5.641 1 88.31 68 GLY B N 1
ATOM 1527 C CA . GLY B 1 68 ? -3.553 -34.156 -4.617 1 88.31 68 GLY B CA 1
ATOM 1528 C C . GLY B 1 68 ? -2.186 -33.875 -4.027 1 88.31 68 GLY B C 1
ATOM 1529 O O . GLY B 1 68 ? -1.688 -34.656 -3.201 1 88.31 68 GLY B O 1
ATOM 1530 N N . GLN B 1 69 ? -1.496 -32.844 -4.41 1 92.19 69 GLN B N 1
ATOM 1531 C CA . GLN B 1 69 ? -0.161 -32.5 -3.926 1 92.19 69 GLN B CA 1
ATOM 1532 C C . GLN B 1 69 ? -0.197 -31.266 -3.029 1 92.19 69 GLN B C 1
ATOM 1534 O O . GLN B 1 69 ? -1.246 -30.625 -2.869 1 92.19 69 GLN B O 1
ATOM 1539 N N . SER B 1 70 ? 0.904 -30.984 -2.436 1 91.94 70 SER B N 1
ATOM 1540 C CA . SER B 1 70 ? 1.004 -29.844 -1.53 1 91.94 70 SER B CA 1
ATOM 1541 C C . SER B 1 70 ? 1.142 -28.531 -2.303 1 91.94 70 SER B C 1
ATOM 1543 O O . SER B 1 70 ? 1.538 -28.531 -3.471 1 91.94 70 SER B O 1
ATOM 1545 N N . TRP B 1 71 ? 0.833 -27.516 -1.628 1 95.19 71 TRP B N 1
ATOM 1546 C CA . TRP B 1 71 ? 0.968 -26.172 -2.203 1 95.19 71 TRP B CA 1
ATOM 1547 C C . TRP B 1 71 ? 2.438 -25.812 -2.398 1 95.19 71 TRP B C 1
ATOM 1549 O O . TRP B 1 71 ? 3.283 -26.172 -1.572 1 95.19 71 TRP B O 1
ATOM 1559 N N . LYS B 1 72 ? 2.689 -25.062 -3.461 1 94.81 72 LYS B N 1
ATOM 1560 C CA . LYS B 1 72 ? 4.043 -24.609 -3.752 1 94.81 72 LYS B CA 1
ATOM 1561 C C . LYS B 1 72 ? 4.031 -23.172 -4.273 1 94.81 72 LYS B C 1
ATOM 1563 O O . LYS B 1 72 ? 3.158 -22.797 -5.059 1 94.81 72 LYS B O 1
ATOM 1568 N N . TRP B 1 73 ? 5.066 -22.531 -3.852 1 96.81 73 TRP B N 1
ATOM 1569 C CA . TRP B 1 73 ? 5.238 -21.188 -4.406 1 96.81 73 TRP B CA 1
ATOM 1570 C C . TRP B 1 73 ? 5.832 -21.25 -5.812 1 96.81 73 TRP B C 1
ATOM 1572 O O . TRP B 1 73 ? 6.711 -22.078 -6.082 1 96.81 73 TRP B O 1
ATOM 1582 N N . ILE B 1 74 ? 5.457 -20.359 -6.613 1 96.94 74 ILE B N 1
ATOM 1583 C CA . ILE B 1 74 ? 5.844 -20.359 -8.016 1 96.94 74 ILE B CA 1
ATOM 1584 C C . ILE B 1 74 ? 7.34 -20.094 -8.141 1 96.94 74 ILE B C 1
ATOM 1586 O O . ILE B 1 74 ? 7.961 -20.453 -9.148 1 96.94 74 ILE B O 1
ATOM 1590 N N . ASP B 1 75 ? 7.883 -19.406 -7.219 1 93.81 75 ASP B N 1
ATOM 1591 C CA . ASP B 1 75 ? 9.312 -19.109 -7.309 1 93.81 75 ASP B CA 1
ATOM 1592 C C . ASP B 1 75 ? 10.148 -20.266 -6.746 1 93.81 75 ASP B C 1
ATOM 1594 O O . ASP B 1 75 ? 11.375 -20.172 -6.68 1 93.81 75 ASP B O 1
ATOM 1598 N N . GLY B 1 76 ? 9.508 -21.281 -6.254 1 91.38 76 GLY B N 1
ATOM 1599 C CA . GLY B 1 76 ? 10.219 -22.469 -5.824 1 91.38 76 GLY B CA 1
ATOM 1600 C C . GLY B 1 76 ? 10.43 -22.531 -4.324 1 91.38 76 GLY B C 1
ATOM 1601 O O . GLY B 1 76 ? 10.875 -23.562 -3.795 1 91.38 76 GLY B O 1
ATOM 1602 N N . THR B 1 77 ? 10.141 -21.422 -3.664 1 88.75 77 THR B N 1
ATOM 1603 C CA . THR B 1 77 ? 10.297 -21.453 -2.215 1 88.75 77 THR B CA 1
ATOM 1604 C C . THR B 1 77 ? 9.25 -22.375 -1.584 1 88.75 77 THR B C 1
ATOM 1606 O O . THR B 1 77 ? 8.195 -22.609 -2.172 1 88.75 77 THR B O 1
ATOM 1609 N N . ILE B 1 78 ? 9.602 -22.953 -0.473 1 84.38 78 ILE B N 1
ATOM 1610 C CA . ILE B 1 78 ? 8.758 -23.953 0.18 1 84.38 78 ILE B CA 1
ATOM 1611 C C . ILE B 1 78 ? 7.621 -23.25 0.92 1 84.38 78 ILE B C 1
ATOM 1613 O O . ILE B 1 78 ? 7.84 -22.25 1.615 1 84.38 78 ILE B O 1
ATOM 1617 N N . TYR B 1 79 ? 6.484 -23.734 0.671 1 87 79 TYR B N 1
ATOM 1618 C CA . TYR B 1 79 ? 5.332 -23.312 1.46 1 87 79 TYR B CA 1
ATOM 1619 C C . TYR B 1 79 ? 5.398 -23.891 2.871 1 87 79 TYR B C 1
ATOM 1621 O O . TYR B 1 79 ? 5.258 -25.094 3.062 1 87 79 TYR B O 1
ATOM 1629 N N . SER B 1 80 ? 5.633 -23 3.83 1 83.38 80 SER B N 1
ATOM 1630 C CA . SER B 1 80 ? 5.863 -23.469 5.195 1 83.38 80 SER B CA 1
ATOM 1631 C C . SER B 1 80 ? 4.551 -23.672 5.941 1 83.38 80 SER B C 1
ATOM 1633 O O . SER B 1 80 ? 4.543 -24.156 7.074 1 83.38 80 SER B O 1
ATOM 1635 N N . GLY B 1 81 ? 3.549 -23.391 5.434 1 81.69 81 GLY B N 1
ATOM 1636 C CA . GLY B 1 81 ? 2.252 -23.641 6.047 1 81.69 81 GLY B CA 1
ATOM 1637 C C . GLY B 1 81 ? 1.926 -22.656 7.16 1 81.69 81 GLY B C 1
ATOM 1638 O O . GLY B 1 81 ? 1.151 -22.984 8.062 1 81.69 81 GLY B O 1
ATOM 1639 N N . TRP B 1 82 ? 2.646 -21.562 7.203 1 84.12 82 TRP B N 1
ATOM 1640 C CA . TRP B 1 82 ? 2.406 -20.594 8.266 1 84.12 82 TRP B CA 1
ATOM 1641 C C . TRP B 1 82 ? 1.028 -19.969 8.117 1 84.12 82 TRP B C 1
ATOM 1643 O O . TRP B 1 82 ? 0.531 -19.328 9.055 1 84.12 82 TRP B O 1
ATOM 1653 N N . PHE B 1 83 ? 0.373 -20.203 6.984 1 87.88 83 PHE B N 1
ATOM 1654 C CA . PHE B 1 83 ? -1.028 -19.859 6.789 1 87.88 83 PHE B CA 1
ATOM 1655 C C . PHE B 1 83 ? -1.794 -21.016 6.16 1 87.88 83 PHE B C 1
ATOM 1657 O O . PHE B 1 83 ? -1.197 -21.891 5.527 1 87.88 83 PHE B O 1
ATOM 1664 N N . GLN B 1 84 ? -3.068 -20.969 6.367 1 90.44 84 GLN B N 1
ATOM 1665 C CA . GLN B 1 84 ? -3.914 -22.031 5.809 1 90.44 84 GLN B CA 1
ATOM 1666 C C . GLN B 1 84 ? -4.555 -21.578 4.496 1 90.44 84 GLN B C 1
ATOM 1668 O O . GLN B 1 84 ? -4.996 -20.438 4.375 1 90.44 84 GLN B O 1
ATOM 1673 N N . VAL B 1 85 ? -4.473 -22.469 3.543 1 93.75 85 VAL B N 1
ATOM 1674 C CA . VAL B 1 85 ? -5.234 -22.25 2.318 1 93.75 85 VAL B CA 1
ATOM 1675 C C . VAL B 1 85 ? -6.551 -23.016 2.387 1 93.75 85 VAL B C 1
ATOM 1677 O O . VAL B 1 85 ? -6.555 -24.25 2.557 1 93.75 85 VAL B O 1
ATOM 1680 N N . ILE B 1 86 ? -7.59 -22.344 2.311 1 93.19 86 ILE B N 1
ATOM 1681 C CA . ILE B 1 86 ? -8.906 -22.969 2.447 1 93.19 86 ILE B CA 1
ATOM 1682 C C . ILE B 1 86 ? -9.5 -23.234 1.064 1 93.19 86 ILE B C 1
ATOM 1684 O O . ILE B 1 86 ? -9.195 -22.516 0.105 1 93.19 86 ILE B O 1
ATOM 1688 N N . GLY B 1 87 ? -10.367 -24.203 1.009 1 88.88 87 GLY B N 1
ATOM 1689 C CA . GLY B 1 87 ? -11.07 -24.469 -0.235 1 88.88 87 GLY B CA 1
ATOM 1690 C C . GLY B 1 87 ? -10.398 -25.531 -1.077 1 88.88 87 GLY B C 1
ATOM 1691 O O . GLY B 1 87 ? -9.383 -26.109 -0.671 1 88.88 87 GLY B O 1
ATOM 1692 N N . ILE B 1 88 ? -11.109 -25.688 -2.15 1 89.44 88 ILE B N 1
ATOM 1693 C CA . ILE B 1 88 ? -10.641 -26.719 -3.072 1 89.44 88 ILE B CA 1
ATOM 1694 C C . ILE B 1 88 ? -10.055 -26.062 -4.32 1 89.44 88 ILE B C 1
ATOM 1696 O O . ILE B 1 88 ? -10.219 -24.859 -4.539 1 89.44 88 ILE B O 1
ATOM 1700 N N . GLY B 1 89 ? -9.203 -26.641 -5.027 1 94.5 89 GLY B N 1
ATOM 1701 C CA . GLY B 1 89 ? -8.641 -26.125 -6.266 1 94.5 89 GLY B CA 1
ATOM 1702 C C . GLY B 1 89 ? -7.125 -26.141 -6.289 1 94.5 89 GLY B C 1
ATOM 1703 O O . GLY B 1 89 ? -6.488 -26.516 -5.309 1 94.5 89 GLY B O 1
ATOM 1704 N N . GLU B 1 90 ? -6.672 -25.719 -7.406 1 97.44 90 GLU B N 1
ATOM 1705 C CA . GLU B 1 90 ? -5.246 -25.922 -7.629 1 97.44 90 GLU B CA 1
ATOM 1706 C C . GLU B 1 90 ? -4.484 -24.609 -7.652 1 97.44 90 GLU B C 1
ATOM 1708 O O . GLU B 1 90 ? -3.252 -24.594 -7.602 1 97.44 90 GLU B O 1
ATOM 1713 N N . CYS B 1 91 ? -5.254 -23.531 -7.723 1 98.19 91 CYS B N 1
ATOM 1714 C CA . CYS B 1 91 ? -4.652 -22.203 -7.727 1 98.19 91 CYS B CA 1
ATOM 1715 C C . CYS B 1 91 ? -5.195 -21.359 -6.582 1 98.19 91 CYS B C 1
ATOM 1717 O O . CYS B 1 91 ? -6.379 -21.438 -6.254 1 98.19 91 CYS B O 1
ATOM 1719 N N . ALA B 1 92 ? -4.312 -20.547 -6.02 1 97.81 92 ALA B N 1
ATOM 1720 C CA . ALA B 1 92 ? -4.703 -19.828 -4.816 1 97.81 92 ALA B CA 1
ATOM 1721 C C . ALA B 1 92 ? -4.918 -18.344 -5.117 1 97.81 92 ALA B C 1
ATOM 1723 O O . ALA B 1 92 ? -4.258 -17.781 -5.992 1 97.81 92 ALA B O 1
ATOM 1724 N N . TYR B 1 93 ? -5.781 -17.812 -4.469 1 98.19 93 TYR B N 1
ATOM 1725 C CA . TYR B 1 93 ? -6.043 -16.375 -4.566 1 98.19 93 TYR B CA 1
ATOM 1726 C C . TYR B 1 93 ? -6.238 -15.766 -3.188 1 98.19 93 TYR B C 1
ATOM 1728 O O . TYR B 1 93 ? -6.598 -16.453 -2.236 1 98.19 93 TYR B O 1
ATOM 1736 N N . LEU B 1 94 ? -5.875 -14.547 -3.088 1 97.94 94 LEU B N 1
ATOM 1737 C CA . LEU B 1 94 ? -6.051 -13.758 -1.875 1 97.94 94 LEU B CA 1
ATOM 1738 C C . LEU B 1 94 ? -7.484 -13.258 -1.754 1 97.94 94 LEU B C 1
ATOM 1740 O O . LEU B 1 94 ? -8.047 -12.734 -2.721 1 97.94 94 LEU B O 1
ATOM 1744 N N . HIS B 1 95 ? -8.039 -13.453 -0.59 1 92.44 95 HIS B N 1
ATOM 1745 C CA . HIS B 1 95 ? -9.367 -12.992 -0.209 1 92.44 95 HIS B CA 1
ATOM 1746 C C . HIS B 1 95 ? -9.32 -12.164 1.069 1 92.44 95 HIS B C 1
ATOM 1748 O O . HIS B 1 95 ? -8.297 -12.148 1.766 1 92.44 95 HIS B O 1
ATOM 1754 N N . LYS B 1 96 ? -10.391 -11.5 1.38 1 89 96 LYS B N 1
ATOM 1755 C CA . LYS B 1 96 ? -10.453 -10.641 2.557 1 89 96 LYS B CA 1
ATOM 1756 C C . LYS B 1 96 ? -10.078 -11.406 3.82 1 89 96 LYS B C 1
ATOM 1758 O O . LYS B 1 96 ? -9.43 -10.859 4.715 1 89 96 LYS B O 1
ATOM 1763 N N . THR B 1 97 ? -10.43 -12.664 3.863 1 88.69 97 THR B N 1
ATOM 1764 C CA . THR B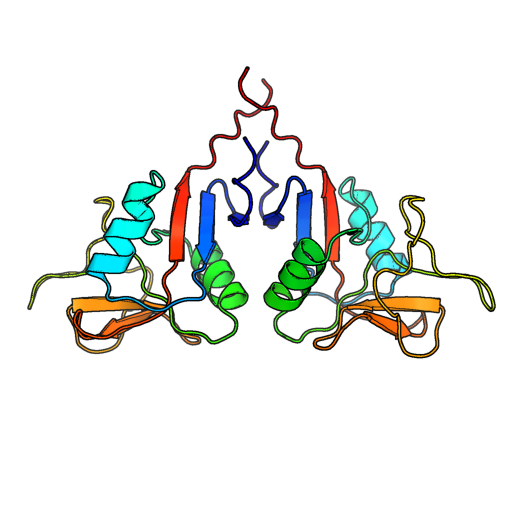 1 97 ? -10.25 -13.414 5.102 1 88.69 97 THR B CA 1
ATOM 1765 C C . THR B 1 97 ? -8.992 -14.273 5.035 1 88.69 97 THR B C 1
ATOM 1767 O O . THR B 1 97 ? -8.609 -14.898 6.027 1 88.69 97 THR B O 1
ATOM 1770 N N . GLY B 1 98 ? -8.398 -14.359 3.982 1 93.75 98 GLY B N 1
ATOM 1771 C CA . GLY B 1 98 ? -7.207 -15.188 3.863 1 93.75 98 GLY B CA 1
ATOM 1772 C C . GLY B 1 98 ? -6.957 -15.672 2.447 1 93.75 98 GLY B C 1
ATOM 1773 O O . GLY B 1 98 ? -7.16 -14.93 1.485 1 93.75 98 GLY B O 1
ATOM 1774 N N . ILE B 1 99 ? -6.422 -16.906 2.354 1 96.62 99 ILE B N 1
ATOM 1775 C CA . ILE B 1 99 ? -6.055 -17.484 1.062 1 96.62 99 ILE B CA 1
ATOM 1776 C C . ILE B 1 99 ? -6.961 -18.672 0.746 1 96.62 99 ILE B C 1
ATOM 1778 O O . ILE B 1 99 ? -7.223 -19.5 1.613 1 96.62 99 ILE B O 1
ATOM 1782 N N . ARG B 1 100 ? -7.391 -18.719 -0.458 1 96.94 100 ARG B N 1
ATOM 1783 C CA . ARG B 1 100 ? -8.32 -19.781 -0.854 1 96.94 100 ARG B CA 1
ATOM 1784 C C . ARG B 1 100 ? -7.883 -20.438 -2.154 1 96.94 100 ARG B C 1
ATOM 1786 O O . ARG B 1 100 ? -7.25 -19.797 -2.998 1 96.94 100 ARG B O 1
ATOM 1793 N N . GLY B 1 101 ? -8.234 -21.719 -2.287 1 96.69 101 GLY B N 1
ATOM 1794 C CA . GLY B 1 101 ? -8.016 -22.438 -3.531 1 96.69 101 GLY B CA 1
ATOM 1795 C C . GLY B 1 101 ? -9.172 -22.328 -4.504 1 96.69 101 GLY B C 1
ATOM 1796 O O . GLY B 1 101 ? -10.328 -22.234 -4.086 1 96.69 101 GLY B O 1
ATOM 1797 N N . SER B 1 102 ? -8.867 -22.297 -5.746 1 96.56 102 SER B N 1
ATOM 1798 C CA . SER B 1 102 ? -9.891 -22.25 -6.785 1 96.56 102 SER B CA 1
ATOM 1799 C C . SER B 1 102 ? -9.391 -22.859 -8.086 1 96.56 102 SER B C 1
ATOM 1801 O O . SER B 1 102 ? -8.195 -23.109 -8.242 1 96.56 102 SER B O 1
ATOM 1803 N N . SER B 1 103 ? -10.391 -23.078 -8.953 1 97 103 SER B N 1
ATOM 1804 C CA . SER B 1 103 ? -10.031 -23.609 -10.266 1 97 103 SER B CA 1
ATOM 1805 C C . SER B 1 103 ? -9.164 -22.625 -11.047 1 97 103 SER B C 1
ATOM 1807 O O . SER B 1 103 ? -9.461 -21.422 -11.086 1 97 103 SER B O 1
ATOM 1809 N N . THR B 1 104 ? -8.195 -23.141 -11.742 1 96.88 104 TH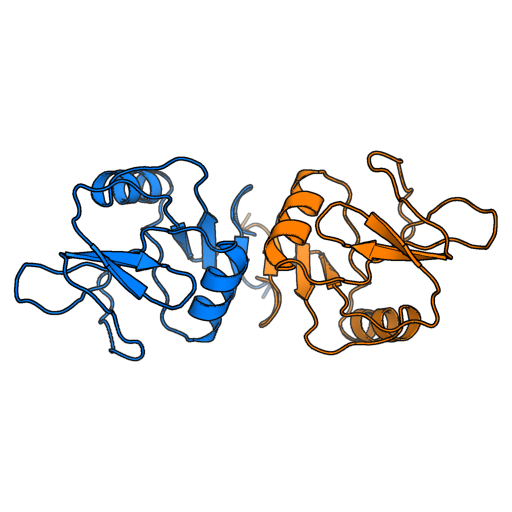R B N 1
ATOM 1810 C CA . THR B 1 104 ? -7.242 -22.359 -12.508 1 96.88 104 THR B CA 1
ATOM 1811 C C . THR B 1 104 ? -7.914 -21.719 -13.727 1 96.88 104 THR B C 1
ATOM 1813 O O . THR B 1 104 ? -7.355 -20.828 -14.359 1 96.88 104 THR B O 1
ATOM 1816 N N . ARG B 1 105 ? -9.086 -22.203 -13.984 1 96.81 105 ARG B N 1
ATOM 1817 C CA . ARG B 1 105 ? -9.773 -21.781 -15.203 1 96.81 105 ARG B CA 1
ATOM 1818 C C . ARG B 1 105 ? -10.547 -20.5 -14.977 1 96.81 105 ARG B C 1
ATOM 1820 O O . ARG B 1 105 ? -10.984 -19.844 -15.938 1 96.81 105 ARG B O 1
ATOM 1827 N N . LEU B 1 106 ? -10.758 -20.094 -13.703 1 97.69 106 LEU B N 1
ATOM 1828 C CA . LEU B 1 106 ? -11.484 -18.859 -13.398 1 97.69 106 LEU B CA 1
ATOM 1829 C C . LEU B 1 106 ? -10.609 -17.641 -13.625 1 97.69 106 LEU B C 1
ATOM 1831 O O . LEU B 1 106 ? -9.391 -17.766 -13.781 1 97.69 106 LEU B O 1
ATOM 1835 N N . VAL B 1 107 ? -11.297 -16.516 -13.695 1 98.5 107 VAL B N 1
ATOM 1836 C CA . VAL B 1 107 ? -10.547 -15.281 -13.875 1 98.5 107 VAL B CA 1
ATOM 1837 C C . VAL B 1 107 ? -10.648 -14.43 -12.617 1 98.5 107 VAL B C 1
ATOM 1839 O O . VAL B 1 107 ? -11.703 -14.383 -11.977 1 98.5 107 VAL B O 1
ATOM 1842 N N . ARG B 1 108 ? -9.562 -13.766 -12.227 1 98.38 108 ARG B N 1
ATOM 1843 C CA . ARG B 1 108 ? -9.445 -12.859 -11.086 1 98.38 108 ARG B CA 1
ATOM 1844 C C . ARG B 1 108 ? -8.383 -11.797 -11.336 1 98.38 108 ARG B C 1
ATOM 1846 O O . ARG B 1 108 ? -7.586 -11.914 -12.273 1 98.38 108 ARG B O 1
ATOM 1853 N N . LYS B 1 109 ? -8.445 -10.75 -10.57 1 98.75 109 LYS B N 1
ATOM 1854 C CA . LYS B 1 109 ? -7.285 -9.867 -10.539 1 98.75 109 LYS B CA 1
ATOM 1855 C C . LYS B 1 109 ? -6.051 -10.602 -10.016 1 98.75 109 LYS B C 1
ATOM 1857 O O . LYS B 1 109 ? -6.148 -11.734 -9.547 1 98.75 109 LYS B O 1
ATOM 1862 N N . TRP B 1 110 ? -4.91 -9.992 -10.242 1 98.81 110 TRP B N 1
ATOM 1863 C CA . TRP B 1 110 ? -3.713 -10.688 -9.789 1 98.81 110 TRP B CA 1
ATOM 1864 C C . TRP B 1 110 ? -2.705 -9.711 -9.195 1 98.81 110 TRP B C 1
ATOM 1866 O O . TRP B 1 110 ? -2.748 -8.516 -9.484 1 98.81 110 TRP B O 1
ATOM 1876 N N . ILE B 1 111 ? -1.889 -10.195 -8.32 1 98.88 111 ILE B N 1
ATOM 1877 C CA . ILE B 1 111 ? -0.779 -9.453 -7.734 1 98.88 111 ILE B CA 1
ATOM 1878 C C . ILE B 1 111 ? 0.546 -10.047 -8.203 1 98.88 111 ILE B C 1
ATOM 1880 O O . ILE B 1 111 ? 0.726 -11.266 -8.203 1 98.88 111 ILE B O 1
ATOM 1884 N N . CYS B 1 112 ? 1.428 -9.172 -8.602 1 98.88 112 CYS B N 1
ATOM 1885 C CA . CYS B 1 112 ? 2.803 -9.578 -8.883 1 98.88 112 CYS B CA 1
ATOM 1886 C C . CYS B 1 112 ? 3.736 -9.141 -7.758 1 98.88 112 CYS B C 1
ATOM 1888 O O . CYS B 1 112 ? 3.457 -8.164 -7.059 1 98.88 112 CYS B O 1
ATOM 1890 N N . SER B 1 113 ? 4.832 -9.852 -7.641 1 97.81 113 SER B N 1
ATOM 1891 C CA . SER B 1 113 ? 5.887 -9.398 -6.738 1 97.81 113 SER B CA 1
ATOM 1892 C C . SER B 1 113 ? 7.266 -9.617 -7.355 1 97.81 113 SER B C 1
ATOM 1894 O O . SER B 1 113 ? 7.457 -10.531 -8.156 1 97.81 113 SER B O 1
ATOM 1896 N N . LYS B 1 114 ? 8.195 -8.766 -7.035 1 95.56 114 LYS B N 1
ATOM 1897 C CA . LYS B 1 114 ? 9.617 -8.867 -7.348 1 95.56 114 LYS B CA 1
ATOM 1898 C C . LYS B 1 114 ? 10.461 -8.164 -6.293 1 95.56 114 LYS B C 1
ATOM 1900 O O . LYS B 1 114 ? 9.953 -7.344 -5.527 1 95.56 114 LYS B O 1
ATOM 1905 N N . SER B 1 115 ? 11.727 -8.547 -6.262 1 90.88 115 SER B N 1
ATOM 1906 C CA . SER B 1 115 ? 12.625 -7.898 -5.309 1 90.88 115 SER B CA 1
ATOM 1907 C C . SER B 1 115 ? 12.875 -6.445 -5.695 1 90.88 115 SER B C 1
ATOM 1909 O O . SER B 1 115 ? 12.977 -6.117 -6.879 1 90.88 115 SER B O 1
ATOM 1911 N N . ASP B 1 116 ? 12.922 -5.609 -4.652 1 85.12 116 ASP B N 1
ATOM 1912 C CA . ASP B 1 116 ? 13.297 -4.215 -4.879 1 85.12 116 ASP B CA 1
ATOM 1913 C C . ASP B 1 116 ? 14.781 -4.09 -5.211 1 85.12 116 ASP B C 1
ATOM 1915 O O . ASP B 1 116 ? 15.602 -4.859 -4.707 1 85.12 116 ASP B O 1
ATOM 1919 N N . ILE B 1 117 ? 15.195 -3.365 -6.156 1 73.75 117 ILE B N 1
ATOM 1920 C CA . ILE B 1 117 ? 16.578 -3.254 -6.59 1 73.75 117 ILE B CA 1
ATOM 1921 C C . ILE B 1 117 ? 17.266 -2.094 -5.863 1 73.75 117 ILE B C 1
ATOM 1923 O O . ILE B 1 117 ? 18.422 -1.781 -6.125 1 73.75 117 ILE B O 1
ATOM 1927 N N . CYS B 1 118 ? 16.547 -1.567 -4.812 1 69.12 118 CYS B N 1
ATOM 1928 C CA . CYS B 1 118 ? 17.172 -0.42 -4.156 1 69.12 118 CYS B CA 1
ATOM 1929 C C . CYS B 1 118 ? 18.438 -0.83 -3.412 1 69.12 118 CYS B C 1
ATOM 1931 O O . CYS B 1 118 ? 18.422 -1.793 -2.645 1 69.12 118 CYS B O 1
ATOM 1933 N N . ILE B 1 119 ? 19.656 -0.428 -3.971 1 57.59 119 ILE B N 1
ATOM 1934 C CA . ILE B 1 119 ? 20.953 -0.646 -3.334 1 57.59 119 ILE B CA 1
ATOM 1935 C C . ILE B 1 119 ? 21.125 0.328 -2.172 1 57.59 119 ILE B C 1
ATOM 1937 O O . ILE B 1 119 ? 20.891 1.529 -2.318 1 57.59 119 ILE B O 1
ATOM 1941 N N . PRO B 1 120 ? 21.234 -0.317 -0.943 1 53.91 120 PRO B N 1
ATOM 1942 C CA . PRO B 1 120 ? 21.469 0.579 0.189 1 53.91 120 PRO B CA 1
ATOM 1943 C C . PRO B 1 120 ? 22.688 1.473 -0.021 1 53.91 120 PRO B C 1
ATOM 1945 O O . PRO B 1 120 ? 23.641 1.081 -0.708 1 53.91 120 PRO B O 1
ATOM 1948 N N . ARG B 1 121 ? 22.594 2.814 0.139 1 43.91 121 ARG B N 1
ATOM 1949 C CA . ARG B 1 121 ? 23.797 3.643 0.075 1 43.91 121 ARG B CA 1
ATOM 1950 C C . ARG B 1 121 ? 24.797 3.25 1.161 1 43.91 121 ARG B C 1
ATOM 1952 O O . ARG B 1 121 ? 24.422 3.064 2.32 1 43.91 121 ARG B O 1
ATOM 1959 N N . SER B 1 122 ? 25.891 2.467 0.644 1 39.41 122 SER B N 1
ATOM 1960 C CA . SER B 1 122 ? 27.016 2.254 1.55 1 39.41 122 SER B CA 1
ATOM 1961 C C . SER B 1 122 ? 27.453 3.559 2.207 1 39.41 122 SER B C 1
ATOM 1963 O O . SER B 1 122 ? 27.422 4.617 1.575 1 39.41 122 SER B O 1
#

Radius of gyration: 19.61 Å; Cα contacts (8 Å, |Δi|>4): 568; chains: 2; bounding box: 43×66×37 Å

pLDDT: mean 92.45, std 10.46, range [39.31, 98.88]

Sequence (244 aa):
MSCLDGWIGYLGKCFYFSESTRTWTASQNFCASHAATLAVFNTTKELDFLKRYSDHSQYWIGLSREAGQSWKWIDGTIYSGWFQVIGIGECAYLHKTGIRGSSTRLVRKWICSKSDICIPRSMSCLDGWIGYLGKCFYFSESTRTWTASQNFCASHAATLAVFNTTKELDFLKRYSDHSQYWIGLSREAGQSWKWIDGTIYSGWFQVIGIGECAYLHKTGIRGSSTRLVRKWICSKSDICIPRS

InterPro domains:
  IPR001304 C-type lectin-like [PF00059] (21-113)
  IPR001304 C-type lectin-like [PS5004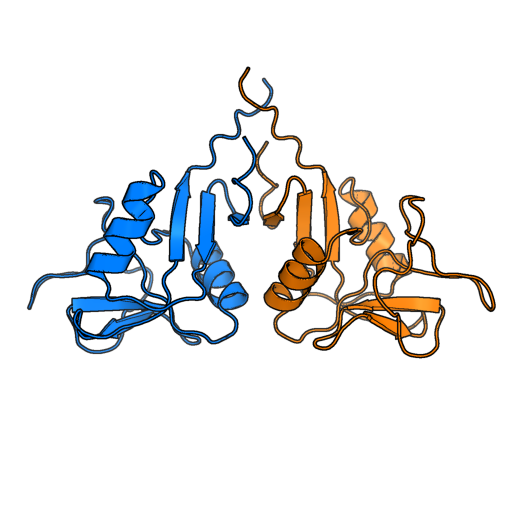1] (10-113)
  IPR001304 C-type lectin-like [SM00034] (3-113)
  IPR016186 C-type lectin-like/link domain superfamily [G3DSA:3.10.100.10] (1-119)
  IPR016187 C-type lectin fold [SSF56436] (2-115)
  IPR033992 Natural killer cell receptor-like, C-type lectin-like domain [cd03593] (3-114)
  IPR050828 C-type lectin and matrix domain-containing protein [PTHR45710] (2-118)

Organism: Panthera pardus (NCBI:txid9691)

Nearest PDB structures (foldseek):
  4qki-assembly1_A  TM=9.375E-01  e=7.290E-15  Homo sapiens
  4iop-assembly1_A  TM=9.659E-01  e=2.853E-14  Homo sapiens
  1e87-assembly1_A  TM=9.555E-01  e=4.119E-13  Homo sapiens
  1fm5-assembly1_A-2  TM=9.492E-01  e=1.815E-12  Homo sapiens
  3ff7-assembly1_D  TM=8.925E-01  e=7.186E-11  Homo sapiens

Foldseek 3Di:
DAAPPQWDDDPQKTKHWDPDKDFLVVLQVVLVVVVWGFDDDDDPVVLVVCLVVCVQFKAWGQWFADVPDDIAGNVGDDDPPPDDEDEDATTWIAGNVGIYHDHRHDMGITMIMDGHPDDDDD/DAAPPQWDDDPQKTKHWDPDKDFLVVLQVVLVVVVWGFDDDDDPVVLVVCLVVCVQFKAWGQWFADVPDDIAGNVGDDDPPPDDEDEDATTWIAGNVGIYHDHRHDMGITMIMDGHPDDPDD